Protein AF-A0AAV3XK26-F1 (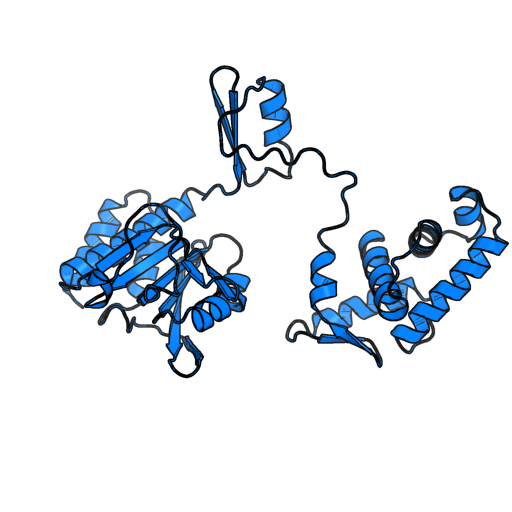afdb_monomer)

Mean predicted aligned error: 17.34 Å

Structure (mmCIF, N/CA/C/O backbone):
data_AF-A0AAV3XK26-F1
#
_entry.id   AF-A0AAV3XK26-F1
#
loop_
_atom_site.group_PDB
_atom_site.id
_atom_site.type_symbol
_atom_site.label_atom_id
_atom_site.label_alt_id
_atom_site.label_comp_id
_atom_site.label_asym_id
_atom_site.label_entity_id
_atom_site.label_seq_id
_atom_site.pdbx_PDB_ins_code
_atom_site.Cartn_x
_atom_site.Cartn_y
_atom_site.Cartn_z
_atom_site.occupancy
_atom_site.B_iso_or_equiv
_atom_site.auth_seq_id
_atom_site.auth_comp_id
_atom_site.auth_asym_id
_atom_site.auth_atom_id
_atom_site.pdbx_PDB_model_num
ATOM 1 N N . MET A 1 1 ? 3.372 10.614 -33.321 1.00 67.69 1 MET A N 1
ATOM 2 C CA . MET A 1 1 ? 4.046 9.645 -32.412 1.00 67.69 1 MET A CA 1
ATOM 3 C C . MET A 1 1 ? 5.535 9.654 -32.716 1.00 67.69 1 MET A C 1
ATOM 5 O O . MET A 1 1 ? 5.887 10.045 -33.825 1.00 67.69 1 MET A O 1
ATOM 9 N N . ASN A 1 2 ? 6.412 9.279 -31.776 1.00 83.75 2 ASN A N 1
ATOM 10 C CA . ASN A 1 2 ? 7.816 9.053 -32.153 1.00 83.75 2 ASN A CA 1
ATOM 11 C C . ASN A 1 2 ? 7.931 7.742 -32.965 1.00 83.75 2 ASN A C 1
ATOM 13 O O . ASN A 1 2 ? 7.017 6.916 -32.939 1.00 83.75 2 ASN A O 1
ATOM 17 N N . VAL A 1 3 ? 9.014 7.574 -33.730 1.00 83.75 3 VAL A N 1
ATOM 18 C CA . VAL A 1 3 ? 9.187 6.421 -34.641 1.00 83.75 3 VAL A CA 1
ATOM 19 C C . VAL A 1 3 ? 9.156 5.094 -33.880 1.00 83.75 3 VAL A C 1
ATOM 21 O O . VAL A 1 3 ? 8.580 4.125 -34.365 1.00 83.75 3 VAL A O 1
ATOM 24 N N . GLU A 1 4 ? 9.680 5.077 -32.659 1.00 84.31 4 GLU A N 1
ATOM 25 C CA . GLU A 1 4 ? 9.717 3.888 -31.813 1.00 84.31 4 GLU A CA 1
ATOM 26 C C . GLU A 1 4 ? 8.327 3.415 -31.380 1.00 84.31 4 GLU A C 1
ATOM 28 O O . GLU A 1 4 ? 7.984 2.239 -31.459 1.00 84.31 4 GLU A O 1
ATOM 33 N N . GLN A 1 5 ? 7.464 4.351 -30.996 1.00 78.69 5 GLN A N 1
ATOM 34 C CA . GLN A 1 5 ? 6.074 4.056 -30.665 1.00 78.69 5 GLN A CA 1
ATOM 35 C C . GLN A 1 5 ? 5.300 3.526 -31.877 1.00 78.69 5 GLN A C 1
ATOM 37 O O . GLN A 1 5 ? 4.405 2.696 -31.710 1.00 78.69 5 GLN A O 1
ATOM 42 N N . VAL A 1 6 ? 5.617 4.008 -33.085 1.00 84.19 6 VAL A N 1
ATOM 43 C CA . VAL A 1 6 ? 5.015 3.500 -34.327 1.00 84.19 6 VAL A CA 1
ATOM 44 C C . VAL A 1 6 ? 5.491 2.079 -34.608 1.00 84.19 6 VAL A C 1
ATOM 46 O O . VAL A 1 6 ? 4.662 1.224 -34.916 1.00 84.19 6 VAL A O 1
ATOM 49 N N . LEU A 1 7 ? 6.786 1.811 -34.435 1.00 87.31 7 LEU A N 1
ATOM 50 C CA . LEU A 1 7 ? 7.354 0.479 -34.605 1.00 87.31 7 LEU A CA 1
ATOM 51 C C . LEU A 1 7 ? 6.726 -0.532 -33.642 1.00 87.31 7 LEU A C 1
ATOM 53 O O . LEU A 1 7 ? 6.212 -1.554 -34.083 1.00 87.31 7 LEU A O 1
ATOM 57 N N . LYS A 1 8 ? 6.658 -0.198 -32.352 1.00 83.06 8 LYS A N 1
ATOM 58 C CA . LYS A 1 8 ? 6.038 -1.039 -31.317 1.00 83.06 8 LYS A CA 1
ATOM 59 C C . LYS A 1 8 ? 4.554 -1.314 -31.565 1.00 83.06 8 LYS A C 1
ATOM 61 O O . LYS A 1 8 ? 4.020 -2.347 -31.166 1.00 83.06 8 LYS A O 1
ATOM 66 N N . LEU A 1 9 ? 3.827 -0.376 -32.179 1.00 83.25 9 LEU A N 1
ATOM 67 C CA . LEU A 1 9 ? 2.439 -0.632 -32.566 1.00 83.25 9 LEU A CA 1
ATOM 68 C C . LEU A 1 9 ? 2.351 -1.529 -33.804 1.00 83.25 9 LEU A C 1
ATOM 70 O O . LEU A 1 9 ? 1.528 -2.438 -33.816 1.00 83.25 9 LEU A O 1
ATOM 74 N N . ALA A 1 10 ? 3.192 -1.302 -34.812 1.00 86.69 10 ALA A N 1
ATOM 75 C CA . ALA A 1 10 ? 3.243 -2.138 -36.007 1.00 86.69 10 ALA A CA 1
ATOM 76 C C . ALA A 1 10 ? 3.600 -3.592 -35.674 1.00 86.69 10 ALA A C 1
ATOM 78 O O . ALA A 1 10 ? 2.967 -4.506 -36.195 1.00 86.69 10 ALA A O 1
ATOM 79 N N . ASP A 1 11 ? 4.548 -3.786 -34.757 1.00 85.50 11 ASP A N 1
ATOM 80 C CA . ASP A 1 11 ? 4.985 -5.100 -34.298 1.00 85.50 11 ASP A CA 1
ATOM 81 C C . ASP A 1 11 ? 3.850 -5.909 -33.671 1.00 85.50 11 ASP A C 1
ATOM 83 O O . ASP A 1 11 ? 3.561 -7.017 -34.116 1.00 85.50 11 ASP A O 1
ATOM 87 N N . ARG A 1 12 ? 3.089 -5.300 -32.757 1.00 81.38 12 ARG A N 1
ATOM 88 C CA . ARG A 1 12 ? 1.872 -5.914 -32.206 1.00 81.38 12 ARG A CA 1
ATOM 89 C C . ARG A 1 12 ? 0.861 -6.315 -33.262 1.00 81.38 12 ARG A C 1
ATOM 91 O O . ARG A 1 12 ? 0.261 -7.380 -33.155 1.00 81.38 12 ARG A O 1
ATOM 98 N N . LEU A 1 13 ? 0.598 -5.428 -34.224 1.00 83.81 13 LEU A N 1
ATOM 99 C CA . LEU A 1 13 ? -0.409 -5.685 -35.252 1.00 83.81 13 LEU A CA 1
ATOM 100 C C . LEU A 1 13 ? -0.004 -6.901 -36.086 1.00 83.81 13 LEU A C 1
ATOM 102 O O . LEU A 1 13 ? -0.840 -7.758 -36.358 1.00 83.81 13 LEU A O 1
ATOM 106 N N . VAL A 1 14 ? 1.277 -7.008 -36.436 1.00 84.06 14 VAL A N 1
ATOM 107 C CA . VAL A 1 14 ? 1.797 -8.175 -37.150 1.00 84.06 14 VAL A CA 1
ATOM 108 C C . VAL A 1 14 ? 1.762 -9.420 -36.268 1.00 84.06 14 VAL A C 1
ATOM 110 O O . VAL A 1 14 ? 1.173 -10.413 -36.692 1.00 84.06 14 VAL A O 1
ATOM 113 N N . PHE A 1 15 ? 2.258 -9.352 -35.031 1.00 76.62 15 PHE A N 1
ATOM 114 C CA . PHE A 1 15 ? 2.249 -10.471 -34.086 1.00 76.62 15 PHE A CA 1
ATOM 115 C C . PHE A 1 15 ? 0.839 -11.031 -33.857 1.00 76.62 15 PHE A C 1
ATOM 117 O O . PHE A 1 15 ? 0.632 -12.240 -33.925 1.00 76.62 15 PHE A O 1
ATOM 124 N N . ALA A 1 16 ? -0.163 -10.166 -33.686 1.00 75.62 16 ALA A N 1
ATOM 125 C CA . ALA A 1 16 ? -1.554 -10.579 -33.501 1.00 75.62 16 ALA A CA 1
ATOM 126 C C . ALA A 1 16 ? -2.114 -11.384 -34.690 1.00 75.62 16 ALA A C 1
ATOM 128 O O . ALA A 1 16 ? -3.035 -12.181 -34.518 1.00 75.62 16 ALA A O 1
ATOM 129 N N . LYS A 1 17 ? -1.579 -11.182 -35.902 1.00 80.19 17 LYS A N 1
ATOM 130 C CA . LYS A 1 17 ? -2.018 -11.879 -37.118 1.00 80.19 17 LYS A CA 1
ATOM 131 C C . LYS A 1 17 ? -1.193 -13.114 -37.440 1.00 80.19 17 LYS A C 1
ATOM 133 O O . LYS A 1 17 ? -1.741 -14.082 -37.964 1.00 80.19 17 LYS A O 1
ATOM 138 N N . THR A 1 18 ? 0.113 -13.044 -37.217 1.00 80.12 18 THR A N 1
ATOM 139 C CA . THR A 1 18 ? 1.080 -14.029 -37.718 1.00 80.12 18 THR A CA 1
ATOM 140 C C . THR A 1 18 ? 1.687 -14.887 -36.612 1.00 80.12 18 THR A C 1
ATOM 142 O O . THR A 1 18 ? 2.340 -15.878 -36.930 1.00 80.12 18 THR A O 1
ATOM 145 N N . GLY A 1 19 ? 1.519 -14.506 -35.342 1.00 75.12 19 GLY A N 1
ATOM 146 C CA . GLY A 1 19 ? 2.211 -15.096 -34.193 1.00 75.12 19 GLY A CA 1
ATOM 147 C C . GLY A 1 19 ? 3.714 -14.800 -34.145 1.00 75.12 19 GLY A C 1
ATOM 148 O O . GLY A 1 19 ? 4.403 -15.344 -33.289 1.00 75.12 19 GLY A O 1
ATOM 149 N N . ASN A 1 20 ? 4.232 -13.972 -35.059 1.00 79.75 20 ASN A N 1
ATOM 150 C CA . ASN A 1 20 ? 5.651 -13.650 -35.179 1.00 79.75 20 ASN A CA 1
ATOM 151 C C . ASN A 1 20 ? 5.864 -12.133 -35.116 1.00 79.75 20 ASN A C 1
ATOM 153 O O . ASN A 1 20 ? 5.096 -11.374 -35.710 1.00 79.75 20 ASN A O 1
ATOM 157 N N . HIS A 1 21 ? 6.913 -11.712 -34.410 1.00 90.69 21 HIS A N 1
ATOM 158 C CA . HIS A 1 21 ? 7.354 -10.317 -34.356 1.00 90.69 21 HIS A CA 1
ATOM 159 C C . HIS A 1 21 ? 7.989 -9.877 -35.683 1.00 90.69 21 HIS A C 1
ATOM 161 O O . HIS A 1 21 ? 8.344 -10.714 -36.518 1.00 90.69 21 HIS A O 1
ATOM 167 N N . LEU A 1 22 ? 8.128 -8.564 -35.876 1.00 90.81 22 LEU A N 1
ATOM 168 C CA . LEU A 1 22 ? 8.801 -7.999 -37.041 1.00 90.81 22 LEU A CA 1
ATOM 169 C C . LEU A 1 22 ? 10.269 -8.422 -37.061 1.00 90.81 22 LEU A C 1
ATOM 171 O O . LEU A 1 22 ? 11.001 -8.196 -36.096 1.00 90.81 22 LEU A O 1
ATOM 175 N N . ASP A 1 23 ? 10.714 -8.957 -38.194 1.00 92.25 23 ASP A N 1
ATOM 176 C CA . ASP A 1 23 ? 12.138 -9.188 -38.436 1.00 92.25 23 ASP A CA 1
ATOM 177 C C . ASP A 1 23 ? 12.899 -7.868 -38.666 1.00 92.25 23 ASP A C 1
ATOM 179 O O . ASP A 1 23 ? 12.302 -6.809 -38.884 1.00 92.25 23 ASP A O 1
ATOM 183 N N . ASP A 1 24 ? 14.231 -7.922 -38.633 1.00 92.94 24 ASP A N 1
ATOM 184 C CA . ASP A 1 24 ? 15.091 -6.737 -38.738 1.00 92.94 24 ASP A CA 1
ATOM 185 C C . ASP A 1 24 ? 14.809 -5.899 -39.998 1.00 92.94 24 ASP A C 1
ATOM 187 O O . ASP A 1 24 ? 14.824 -4.665 -39.954 1.00 92.94 24 ASP A O 1
ATOM 191 N N . LEU A 1 25 ? 14.493 -6.550 -41.124 1.00 94.69 25 LEU A N 1
ATOM 192 C CA . LEU A 1 25 ? 14.190 -5.865 -42.377 1.00 94.69 25 LEU A CA 1
ATOM 193 C C . LEU A 1 25 ? 12.814 -5.194 -42.324 1.00 94.69 25 LEU A C 1
ATOM 195 O O . LEU A 1 25 ? 12.659 -4.053 -42.765 1.00 94.69 25 LEU A O 1
ATOM 199 N N . GLN A 1 26 ? 11.807 -5.866 -41.772 1.00 96.12 26 GLN A N 1
ATOM 200 C CA . GLN A 1 26 ? 10.475 -5.301 -41.580 1.00 96.12 26 GLN A CA 1
ATOM 201 C C . GLN A 1 26 ? 10.504 -4.122 -40.601 1.00 96.12 26 GLN A C 1
ATOM 203 O O . GLN A 1 26 ? 9.883 -3.089 -40.872 1.00 96.12 26 GLN A O 1
ATOM 208 N N . GLN A 1 27 ? 11.265 -4.226 -39.507 1.00 95.19 27 GLN A N 1
ATOM 209 C CA . GLN A 1 27 ? 11.460 -3.124 -38.566 1.00 95.19 27 GLN A CA 1
ATOM 210 C C . GLN A 1 27 ? 12.117 -1.923 -39.249 1.00 95.19 27 GLN A C 1
ATOM 212 O O . GLN A 1 27 ? 11.648 -0.789 -39.104 1.00 95.19 27 GLN A O 1
ATOM 217 N N . LEU A 1 28 ? 13.157 -2.165 -40.051 1.00 94.69 28 LEU A N 1
ATOM 218 C CA . LEU A 1 28 ? 13.837 -1.113 -40.797 1.00 94.69 28 LEU A CA 1
ATOM 219 C C . LEU A 1 28 ? 12.917 -0.458 -41.838 1.00 94.69 28 LEU A C 1
ATOM 221 O O . LEU A 1 28 ? 12.913 0.765 -41.981 1.00 94.69 28 LEU A O 1
ATOM 225 N N . ILE A 1 29 ? 12.069 -1.241 -42.512 1.00 96.12 29 ILE A N 1
ATOM 226 C CA . ILE A 1 29 ? 11.046 -0.726 -43.431 1.00 96.12 29 ILE A CA 1
ATOM 227 C C . ILE A 1 29 ? 10.068 0.197 -42.701 1.00 96.12 29 ILE A C 1
ATOM 229 O O . ILE A 1 29 ? 9.768 1.280 -43.208 1.00 96.12 29 ILE A O 1
ATOM 233 N N . VAL A 1 30 ? 9.585 -0.187 -41.516 1.00 96.38 30 VAL A N 1
ATOM 234 C CA . VAL A 1 30 ? 8.680 0.648 -40.709 1.00 96.38 30 VAL A CA 1
ATOM 235 C C . VAL A 1 30 ? 9.366 1.949 -40.294 1.00 96.38 30 VAL A C 1
ATOM 237 O O . VAL A 1 30 ? 8.824 3.028 -40.550 1.00 96.38 30 VAL A O 1
ATOM 240 N N . ARG A 1 31 ? 10.576 1.869 -39.720 1.00 94.75 31 ARG A N 1
ATOM 241 C CA . ARG A 1 31 ? 11.354 3.044 -39.289 1.00 94.75 31 ARG A CA 1
ATOM 242 C C . ARG A 1 31 ? 11.609 3.997 -40.455 1.00 94.75 31 ARG A C 1
ATOM 244 O O . ARG A 1 31 ? 11.266 5.179 -40.373 1.00 94.75 31 ARG A O 1
ATOM 251 N N . GLY A 1 32 ? 12.134 3.470 -41.558 1.00 93.25 32 GLY A N 1
ATOM 252 C CA . GLY A 1 32 ? 12.483 4.257 -42.731 1.00 93.25 32 GLY A CA 1
ATOM 253 C C . GLY A 1 32 ? 11.267 4.912 -43.380 1.00 93.25 32 GLY A C 1
ATOM 254 O O . GLY A 1 32 ? 11.302 6.100 -43.699 1.00 93.25 32 GLY A O 1
ATOM 255 N N . VAL A 1 33 ? 10.140 4.202 -43.504 1.00 94.06 33 VAL A N 1
ATOM 256 C CA . VAL A 1 33 ? 8.895 4.793 -44.024 1.00 94.06 33 VAL A CA 1
ATOM 257 C C . VAL A 1 33 ? 8.373 5.900 -43.109 1.00 94.06 33 VAL A C 1
ATOM 259 O O . VAL A 1 33 ? 7.972 6.953 -43.607 1.00 94.06 33 VAL A O 1
ATOM 262 N N . CYS A 1 34 ? 8.435 5.729 -41.787 1.00 90.31 34 CYS A N 1
ATOM 263 C CA . CYS A 1 34 ? 8.061 6.783 -40.845 1.00 90.31 34 CYS A CA 1
ATOM 264 C C . CYS A 1 34 ? 8.957 8.020 -40.947 1.00 90.31 34 CYS A C 1
ATOM 266 O O . CYS A 1 34 ? 8.467 9.132 -40.753 1.00 90.31 34 CYS A O 1
ATOM 268 N N . GLN A 1 35 ? 10.235 7.844 -41.273 1.00 89.88 35 GLN A N 1
ATOM 269 C CA . GLN A 1 35 ? 11.207 8.923 -41.459 1.00 89.88 35 GLN A CA 1
ATOM 270 C C . GLN A 1 35 ? 11.210 9.509 -42.883 1.00 89.88 35 GLN A C 1
ATOM 272 O O . GLN A 1 35 ? 11.962 10.438 -43.158 1.00 89.88 35 GLN A O 1
ATOM 277 N N . GLY A 1 36 ? 10.359 9.009 -43.785 1.00 90.25 36 GLY A N 1
ATOM 278 C CA . GLY A 1 36 ? 10.252 9.502 -45.161 1.00 90.25 36 GLY A CA 1
ATOM 279 C C . GLY A 1 36 ? 11.290 8.931 -46.134 1.00 90.25 36 GLY A C 1
ATOM 280 O O . GLY A 1 36 ? 11.390 9.412 -47.262 1.00 90.25 36 GLY A O 1
ATOM 281 N N . GLN A 1 37 ? 12.029 7.891 -45.745 1.00 93.12 37 GLN A N 1
ATOM 282 C CA . GLN A 1 37 ? 13.033 7.253 -46.592 1.00 93.12 37 GLN A CA 1
ATOM 283 C C . GLN A 1 37 ? 12.413 6.518 -47.796 1.00 93.12 37 GLN A C 1
ATOM 285 O O . GLN A 1 37 ? 11.288 5.984 -47.789 1.00 93.12 37 GLN A O 1
ATOM 290 N N . ARG A 1 38 ? 13.178 6.444 -48.884 1.00 93.06 38 ARG A N 1
ATOM 291 C CA . ARG A 1 38 ? 12.864 5.640 -50.072 1.00 93.06 38 ARG A CA 1
ATOM 292 C C . ARG A 1 38 ? 13.293 4.191 -49.833 1.00 93.06 38 ARG A C 1
ATOM 294 O O . ARG A 1 38 ? 14.265 3.922 -49.143 1.00 93.06 38 ARG A O 1
ATOM 301 N N . TYR A 1 39 ? 12.621 3.231 -50.472 1.00 95.94 39 TYR A N 1
ATOM 302 C CA . TYR A 1 39 ? 13.013 1.817 -50.348 1.00 95.94 39 TYR A CA 1
ATOM 303 C C . TYR A 1 39 ? 14.425 1.526 -50.863 1.00 95.94 39 TYR A C 1
ATOM 305 O O . TYR A 1 39 ? 15.043 0.574 -50.411 1.00 95.94 39 TYR A O 1
ATOM 313 N N . SER A 1 40 ? 14.960 2.351 -51.764 1.00 92.75 40 SER A N 1
ATOM 314 C CA . SER A 1 40 ? 16.360 2.266 -52.184 1.00 92.75 40 SER A CA 1
ATOM 315 C C . SER A 1 40 ? 17.345 2.631 -51.071 1.00 92.75 40 SER A C 1
ATOM 317 O O . SER A 1 40 ? 18.441 2.087 -51.030 1.00 92.75 40 SER A O 1
ATOM 319 N N . GLU A 1 41 ? 16.965 3.541 -50.174 1.00 93.00 41 GLU A N 1
ATOM 320 C CA . GLU A 1 41 ? 17.799 3.967 -49.046 1.00 93.00 41 GLU A CA 1
ATOM 321 C C . GLU A 1 41 ? 17.795 2.896 -47.956 1.00 93.00 41 GLU A C 1
ATOM 323 O O . GLU A 1 41 ? 18.868 2.475 -47.539 1.00 93.00 41 GLU A O 1
ATOM 328 N N . ILE A 1 42 ? 16.610 2.370 -47.626 1.00 95.19 42 ILE A N 1
ATOM 329 C CA . ILE A 1 42 ? 16.430 1.237 -46.704 1.00 95.19 42 ILE A CA 1
ATOM 330 C C . ILE A 1 42 ? 17.180 -0.006 -47.208 1.00 95.19 42 ILE A C 1
ATOM 332 O O . ILE A 1 42 ? 17.872 -0.671 -46.446 1.00 95.19 42 ILE A O 1
ATOM 336 N N . ALA A 1 43 ? 17.097 -0.304 -48.510 1.00 91.81 43 ALA A N 1
ATOM 337 C CA . ALA A 1 43 ? 17.799 -1.441 -49.108 1.00 91.81 43 ALA A CA 1
ATOM 338 C C . ALA A 1 43 ? 19.319 -1.331 -48.949 1.00 91.81 43 ALA A C 1
ATOM 340 O O . ALA A 1 43 ? 19.980 -2.309 -48.612 1.00 91.81 43 ALA A O 1
ATOM 341 N N . ARG A 1 44 ? 19.867 -0.130 -49.162 1.00 92.75 44 ARG A N 1
ATOM 342 C CA . ARG A 1 44 ? 21.295 0.145 -48.991 1.00 92.75 44 ARG A CA 1
ATOM 343 C C . ARG A 1 44 ? 21.724 0.031 -47.529 1.00 92.75 44 ARG A C 1
ATOM 345 O O . ARG A 1 44 ? 22.803 -0.486 -47.280 1.00 92.75 44 ARG A O 1
ATOM 352 N N . GLU A 1 45 ? 20.899 0.503 -46.599 1.00 92.25 45 GLU A N 1
ATOM 353 C CA . GLU A 1 45 ? 21.160 0.415 -45.158 1.00 92.25 45 GLU A CA 1
ATOM 354 C C . GLU A 1 45 ? 21.166 -1.037 -44.665 1.00 92.25 45 GLU A C 1
ATOM 356 O O . GLU A 1 45 ? 22.060 -1.427 -43.924 1.00 92.25 45 GLU A O 1
ATOM 361 N N . PHE A 1 46 ? 20.238 -1.862 -45.153 1.00 91.44 46 PHE A N 1
ATOM 362 C CA . PHE A 1 46 ? 20.176 -3.283 -44.803 1.00 91.44 46 PHE A CA 1
ATOM 363 C C . PHE A 1 46 ? 21.183 -4.163 -45.564 1.00 91.44 46 PHE A C 1
ATOM 365 O O . PHE A 1 46 ? 21.411 -5.310 -45.196 1.00 91.44 46 PHE A O 1
ATOM 372 N N . GLY A 1 47 ? 21.754 -3.666 -46.667 1.00 92.75 47 GLY A N 1
ATOM 373 C CA . GLY A 1 47 ? 22.630 -4.452 -47.541 1.00 92.75 47 GLY A CA 1
ATOM 374 C C . GLY A 1 47 ? 21.888 -5.426 -48.468 1.00 92.75 47 GLY A C 1
ATOM 375 O O . GLY A 1 47 ? 22.402 -6.500 -48.770 1.00 92.75 47 GLY A O 1
ATOM 376 N N . CYS A 1 48 ? 20.688 -5.071 -48.943 1.00 91.81 48 CYS A N 1
ATOM 377 C CA . CYS A 1 48 ? 19.881 -5.901 -49.847 1.00 91.81 48 CYS A CA 1
ATOM 378 C C . CYS A 1 48 ? 19.415 -5.149 -51.111 1.00 91.81 48 CYS A C 1
ATOM 380 O O . CYS A 1 48 ? 19.773 -3.995 -51.356 1.00 91.81 48 CYS A O 1
ATOM 382 N N . THR A 1 49 ? 18.624 -5.807 -51.966 1.00 94.75 49 THR A N 1
ATOM 383 C CA . THR A 1 49 ? 18.105 -5.186 -53.195 1.00 94.75 49 THR A CA 1
ATOM 384 C C . THR A 1 49 ? 16.837 -4.376 -52.925 1.00 94.75 49 THR A C 1
ATOM 386 O O . THR A 1 49 ? 15.993 -4.742 -52.111 1.00 94.75 49 THR A O 1
ATOM 389 N N . THR A 1 50 ? 16.631 -3.290 -53.678 1.00 95.00 50 THR A N 1
ATOM 390 C CA . THR A 1 50 ? 15.386 -2.503 -53.586 1.00 95.00 50 THR A CA 1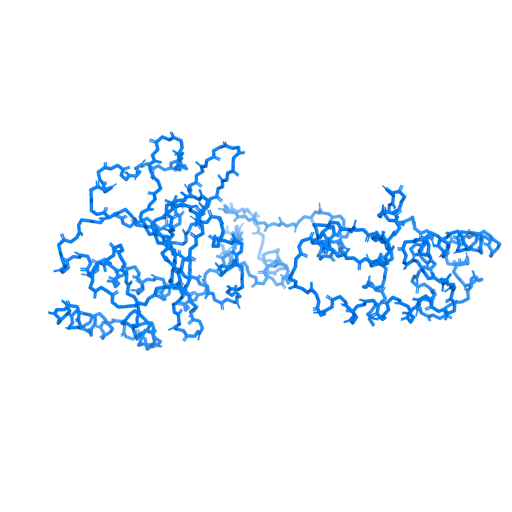
ATOM 391 C C . THR A 1 50 ? 14.139 -3.322 -53.941 1.00 95.00 50 THR A C 1
ATOM 393 O O . THR A 1 50 ? 13.060 -3.021 -53.437 1.00 95.00 50 THR A O 1
ATOM 396 N N . GLY A 1 51 ? 14.275 -4.343 -54.798 1.00 90.81 51 GLY A N 1
ATOM 397 C CA . GLY A 1 51 ? 13.197 -5.287 -55.109 1.00 90.81 51 GLY A CA 1
ATOM 398 C C . GLY A 1 51 ? 12.779 -6.085 -53.877 1.00 90.81 51 GLY A C 1
ATOM 399 O O . GLY A 1 51 ? 11.609 -6.069 -53.517 1.00 90.81 51 GLY A O 1
ATOM 400 N N . HIS A 1 52 ? 13.746 -6.645 -53.149 1.00 93.81 52 HIS A N 1
ATOM 401 C CA . HIS A 1 52 ? 13.471 -7.400 -51.930 1.00 93.81 52 HIS A CA 1
ATOM 402 C C . HIS A 1 52 ? 12.750 -6.558 -50.863 1.00 93.81 52 HIS A C 1
ATOM 404 O O . HIS A 1 52 ? 11.744 -6.988 -50.306 1.00 93.81 52 HIS A O 1
ATOM 410 N N . VAL A 1 53 ? 13.180 -5.307 -50.653 1.00 95.62 53 VAL A N 1
ATOM 411 C CA . VAL A 1 53 ? 12.496 -4.367 -49.741 1.00 95.62 53 VAL A CA 1
ATOM 412 C C . VAL A 1 53 ? 11.058 -4.072 -50.185 1.00 95.62 53 VAL A C 1
ATOM 414 O O . VAL A 1 53 ? 10.170 -3.926 -49.346 1.00 95.62 53 VAL A O 1
ATOM 417 N N . ARG A 1 54 ? 10.800 -3.975 -51.498 1.00 93.00 54 ARG A N 1
ATOM 418 C CA . ARG A 1 54 ? 9.443 -3.766 -52.034 1.00 93.00 54 ARG A CA 1
ATOM 419 C C . ARG A 1 54 ? 8.544 -4.965 -51.769 1.00 93.00 54 ARG A C 1
ATOM 421 O O . ARG A 1 54 ? 7.401 -4.755 -51.371 1.00 93.00 54 ARG A O 1
ATOM 428 N N . ASP A 1 55 ? 9.058 -6.173 -51.963 1.00 93.75 55 ASP A N 1
ATOM 429 C CA . ASP A 1 55 ? 8.296 -7.406 -51.769 1.00 93.75 55 ASP A CA 1
ATOM 430 C C . ASP A 1 55 ? 7.930 -7.586 -50.292 1.00 93.75 55 ASP A C 1
ATOM 432 O O . ASP A 1 55 ? 6.753 -7.735 -49.952 1.00 93.75 55 ASP A O 1
ATOM 436 N N . VAL A 1 56 ? 8.920 -7.449 -49.401 1.00 95.50 56 VAL A N 1
ATOM 437 C CA . VAL A 1 56 ? 8.718 -7.522 -47.945 1.00 95.50 56 VAL A CA 1
ATOM 438 C C . VAL A 1 56 ? 7.782 -6.409 -47.472 1.00 95.50 56 VAL A C 1
ATOM 440 O O . VAL A 1 56 ? 6.828 -6.669 -46.740 1.00 95.50 56 VAL A O 1
ATOM 443 N N . GLY A 1 57 ? 7.983 -5.177 -47.947 1.00 95.62 57 GLY A N 1
ATOM 444 C CA . GLY A 1 57 ? 7.118 -4.045 -47.620 1.00 95.62 57 GLY A CA 1
ATOM 445 C C . GLY A 1 57 ? 5.673 -4.254 -48.075 1.00 95.62 57 GLY A C 1
ATOM 446 O O . GLY A 1 57 ? 4.747 -3.978 -47.318 1.00 95.62 57 GLY A O 1
ATOM 447 N N . SER A 1 58 ? 5.455 -4.784 -49.281 1.00 94.88 58 SER A N 1
ATOM 448 C CA . SER A 1 58 ? 4.111 -5.077 -49.789 1.00 94.88 58 SER A CA 1
ATOM 449 C C . SER A 1 58 ? 3.392 -6.116 -48.929 1.00 94.88 58 SER A C 1
ATOM 451 O O . SER A 1 58 ? 2.210 -5.951 -48.619 1.00 94.88 58 SER A O 1
ATOM 453 N N . GLN A 1 59 ? 4.098 -7.175 -48.523 1.00 93.88 59 GLN A N 1
ATOM 454 C CA . GLN A 1 59 ? 3.529 -8.204 -47.659 1.00 93.88 59 GLN A CA 1
ATOM 455 C C . GLN A 1 59 ? 3.216 -7.657 -46.261 1.00 93.88 59 GLN A C 1
ATOM 457 O O . GLN A 1 59 ? 2.151 -7.943 -45.715 1.00 93.88 59 GLN A O 1
ATOM 462 N N . LEU A 1 60 ? 4.095 -6.817 -45.712 1.00 95.94 60 LEU A N 1
ATOM 463 C CA . LEU A 1 60 ? 3.897 -6.160 -44.424 1.00 95.94 60 LEU A CA 1
ATOM 464 C C . LEU A 1 60 ? 2.637 -5.281 -44.414 1.00 95.94 60 LEU A C 1
ATOM 466 O O . LEU A 1 60 ? 1.800 -5.404 -43.518 1.00 95.94 60 LEU A O 1
ATOM 470 N N . TRP A 1 61 ? 2.452 -4.433 -45.429 1.00 96.75 61 TRP A N 1
ATOM 471 C CA . TRP A 1 61 ? 1.268 -3.572 -45.504 1.00 96.75 61 TRP A CA 1
ATOM 472 C C . TRP A 1 61 ? -0.025 -4.358 -45.674 1.00 96.75 61 TRP A C 1
ATOM 474 O O . TRP A 1 61 ? -1.042 -3.978 -45.096 1.00 96.75 61 TRP A O 1
ATOM 484 N N . LYS A 1 62 ? 0.014 -5.476 -46.404 1.00 93.19 62 LYS A N 1
ATOM 485 C CA . LYS A 1 62 ? -1.132 -6.379 -46.531 1.00 93.19 62 LYS A CA 1
ATOM 486 C C . LYS A 1 62 ? -1.521 -6.979 -45.180 1.00 93.19 62 LYS A C 1
ATOM 488 O O . LYS A 1 62 ? -2.682 -6.892 -44.799 1.00 93.19 62 LYS A O 1
ATOM 493 N N . THR A 1 63 ? -0.552 -7.498 -44.426 1.00 90.50 63 THR A N 1
ATOM 494 C CA . THR A 1 63 ? -0.790 -8.046 -43.081 1.00 90.50 63 THR A CA 1
ATOM 495 C C . THR A 1 63 ? -1.435 -7.011 -42.162 1.00 90.50 63 THR A C 1
ATOM 497 O O . THR A 1 63 ? -2.427 -7.302 -41.500 1.00 90.50 63 THR A O 1
ATOM 500 N N . ILE A 1 64 ? -0.916 -5.782 -42.149 1.00 89.38 64 ILE A N 1
ATOM 501 C CA . ILE A 1 64 ? -1.461 -4.709 -41.309 1.00 89.38 64 ILE A CA 1
ATOM 502 C C . ILE A 1 64 ? -2.859 -4.293 -41.790 1.00 89.38 64 ILE A C 1
ATOM 504 O O . ILE A 1 64 ? -3.747 -4.081 -40.967 1.00 89.38 64 ILE A O 1
ATOM 508 N N . SER A 1 65 ? -3.085 -4.237 -43.104 1.00 90.06 65 SER A N 1
ATOM 509 C CA . SER A 1 65 ? -4.409 -3.950 -43.671 1.00 90.06 65 SER A CA 1
ATOM 510 C C . SER A 1 65 ? -5.454 -4.973 -43.227 1.00 90.06 65 SER A C 1
ATOM 512 O O . SER A 1 65 ? -6.560 -4.601 -42.837 1.00 90.06 65 SER A O 1
ATOM 514 N N . ASP A 1 66 ? -5.089 -6.257 -43.232 1.00 83.56 66 ASP A N 1
ATOM 515 C CA . ASP A 1 66 ? -5.974 -7.352 -42.826 1.00 83.56 66 ASP A CA 1
ATOM 516 C C . ASP A 1 66 ? -6.372 -7.254 -41.346 1.00 83.56 66 ASP A C 1
ATOM 518 O O . ASP A 1 66 ? -7.499 -7.595 -40.987 1.00 83.56 66 ASP A O 1
ATOM 522 N N . VAL A 1 67 ? -5.462 -6.788 -40.486 1.00 82.06 67 VAL A N 1
ATOM 523 C CA . VAL A 1 67 ? -5.718 -6.612 -39.046 1.00 82.06 67 VAL A CA 1
ATOM 524 C C . VAL A 1 67 ? -6.612 -5.410 -38.791 1.00 82.06 67 VAL A C 1
ATOM 526 O O . VAL A 1 67 ? -7.572 -5.502 -38.031 1.00 82.06 67 VAL A O 1
ATOM 529 N N . LEU A 1 68 ? -6.314 -4.283 -39.436 1.00 81.94 68 LEU A N 1
ATOM 530 C CA . LEU A 1 68 ? -7.053 -3.041 -39.222 1.00 81.94 68 LEU A CA 1
ATOM 531 C C . LEU A 1 68 ? -8.406 -3.024 -39.942 1.00 81.94 68 LEU A C 1
ATOM 533 O O . LEU A 1 68 ? -9.287 -2.245 -39.582 1.00 81.94 68 LEU A O 1
ATOM 537 N N . GLY A 1 69 ? -8.588 -3.879 -40.950 1.00 80.31 69 GLY A N 1
ATOM 538 C CA . GLY A 1 69 ? -9.771 -3.873 -41.804 1.00 80.31 69 GLY A CA 1
ATOM 539 C C . GLY A 1 69 ? -9.841 -2.659 -42.735 1.00 80.31 69 GLY A C 1
ATOM 540 O O . GLY A 1 69 ? -10.919 -2.341 -43.234 1.00 80.31 69 GLY A O 1
ATOM 541 N N . GLU A 1 70 ? -8.717 -1.980 -42.977 1.00 86.00 70 GLU A N 1
ATOM 542 C CA . GLU A 1 70 ? -8.605 -0.841 -43.891 1.00 86.00 70 GLU A CA 1
ATOM 543 C C . GLU A 1 70 ? -7.329 -0.914 -44.736 1.00 86.00 70 GLU A C 1
ATOM 545 O O . GLU A 1 70 ? -6.364 -1.574 -44.366 1.00 86.00 70 GLU A O 1
ATOM 550 N N . ASN A 1 71 ? -7.312 -0.237 -45.888 1.00 91.19 71 ASN A N 1
ATOM 551 C CA . ASN A 1 71 ? -6.178 -0.289 -46.810 1.00 91.19 71 ASN A CA 1
ATOM 552 C C . ASN A 1 71 ? -4.981 0.516 -46.276 1.00 91.19 71 ASN A C 1
ATOM 554 O O . ASN A 1 71 ? -5.006 1.751 -46.247 1.00 91.19 71 ASN A O 1
ATOM 558 N N . VAL A 1 72 ? -3.915 -0.195 -45.924 1.00 94.00 72 VAL A N 1
ATOM 559 C CA . VAL A 1 72 ? -2.621 0.352 -45.528 1.00 94.00 72 VAL A CA 1
ATOM 560 C C . VAL A 1 72 ? -1.597 0.134 -46.638 1.00 94.00 72 VAL A C 1
ATOM 562 O O . VAL A 1 72 ? -1.506 -0.916 -47.262 1.00 94.00 72 VAL A O 1
ATOM 565 N N . SER A 1 73 ? -0.786 1.158 -46.864 1.00 94.00 73 SER A N 1
ATOM 566 C CA . SER A 1 73 ? 0.310 1.215 -47.820 1.00 94.00 73 SER A CA 1
ATOM 567 C C . SER A 1 73 ? 1.436 2.073 -47.248 1.00 94.00 73 SER A C 1
ATOM 569 O O . SER A 1 73 ? 1.245 2.815 -46.282 1.00 94.00 73 SER A O 1
ATOM 571 N N . LYS A 1 74 ? 2.597 2.077 -47.910 1.00 93.00 74 LYS A N 1
ATOM 572 C CA . LYS A 1 74 ? 3.717 2.965 -47.564 1.00 93.00 74 LYS A CA 1
ATOM 573 C C . LYS A 1 74 ? 3.288 4.428 -47.344 1.00 93.00 74 LYS A C 1
ATOM 575 O O . LYS A 1 74 ? 3.812 5.091 -46.455 1.00 93.00 74 LYS A O 1
ATOM 580 N N . ASN A 1 75 ? 2.371 4.937 -48.167 1.00 91.00 75 ASN A N 1
ATOM 581 C CA . ASN A 1 75 ? 2.056 6.367 -48.214 1.00 91.00 75 ASN A CA 1
ATOM 582 C C . ASN A 1 75 ? 1.091 6.818 -47.112 1.00 91.00 75 ASN A C 1
ATOM 584 O O . ASN A 1 75 ? 1.082 7.995 -46.769 1.00 91.00 75 ASN A O 1
ATOM 588 N N . ASN A 1 76 ? 0.275 5.911 -46.572 1.00 90.75 76 ASN A N 1
ATOM 589 C CA . ASN A 1 76 ? -0.724 6.244 -45.552 1.00 90.75 76 ASN A CA 1
ATOM 590 C C . ASN A 1 76 ? -0.444 5.590 -44.191 1.00 90.75 76 ASN A C 1
ATOM 592 O O . ASN A 1 76 ? -1.023 6.024 -43.201 1.00 90.75 76 ASN A O 1
ATOM 596 N N . PHE A 1 77 ? 0.487 4.632 -44.113 1.00 93.12 77 PHE A N 1
ATOM 597 C CA . PHE A 1 77 ? 0.805 3.882 -42.898 1.00 93.12 77 PHE A CA 1
ATOM 598 C C . PHE A 1 77 ? 1.015 4.772 -41.665 1.00 93.12 77 PHE A C 1
ATOM 600 O O . PHE A 1 77 ? 0.359 4.569 -40.645 1.00 93.12 77 PHE A O 1
ATOM 607 N N . ARG A 1 78 ? 1.871 5.801 -41.759 1.00 88.19 78 ARG A N 1
ATOM 608 C CA . ARG A 1 78 ? 2.156 6.687 -40.617 1.00 88.19 78 ARG A CA 1
ATOM 609 C C . ARG A 1 78 ? 0.894 7.389 -40.107 1.00 88.19 78 ARG A C 1
ATOM 611 O O . ARG A 1 78 ? 0.644 7.384 -38.906 1.00 88.19 78 ARG A O 1
ATOM 618 N N . ALA A 1 79 ? 0.094 7.941 -41.016 1.00 86.06 79 ALA A N 1
ATOM 619 C CA . ALA A 1 79 ? -1.148 8.625 -40.666 1.00 86.06 79 ALA A CA 1
ATOM 620 C C . ALA A 1 79 ? -2.182 7.656 -40.065 1.00 86.06 79 ALA A C 1
ATOM 622 O O . ALA A 1 79 ? -2.825 7.979 -39.066 1.00 86.06 79 ALA A O 1
ATOM 623 N N . THR A 1 80 ? -2.302 6.450 -40.629 1.00 85.88 80 THR A N 1
ATOM 624 C CA . THR A 1 80 ? -3.181 5.389 -40.124 1.00 85.88 80 THR A CA 1
ATOM 625 C C . THR A 1 80 ? -2.824 4.992 -38.689 1.00 85.88 80 THR A C 1
ATOM 627 O O . THR A 1 80 ? -3.695 4.980 -37.820 1.00 85.88 80 THR A O 1
ATOM 630 N N . ILE A 1 81 ? -1.543 4.734 -38.411 1.00 82.62 81 ILE A N 1
ATOM 631 C CA . ILE A 1 81 ? -1.065 4.363 -37.072 1.00 82.62 81 ILE A CA 1
ATOM 632 C C . ILE A 1 81 ? -1.258 5.503 -36.065 1.00 82.62 81 ILE A C 1
ATOM 634 O O . ILE A 1 81 ? -1.725 5.269 -34.950 1.00 82.62 81 ILE A O 1
ATOM 638 N N . GLU A 1 82 ? -0.952 6.745 -36.445 1.00 79.62 82 GLU A N 1
ATOM 639 C CA . GLU A 1 82 ? -1.142 7.892 -35.553 1.00 79.62 82 GLU A CA 1
ATOM 640 C C . GLU A 1 82 ? -2.619 8.100 -35.190 1.00 79.62 82 GLU A C 1
ATOM 642 O O . GLU A 1 82 ? -2.915 8.419 -34.037 1.00 79.62 82 GLU A O 1
ATOM 647 N N . ARG A 1 83 ? -3.549 7.835 -36.119 1.00 79.50 83 ARG A N 1
ATOM 648 C CA . ARG A 1 83 ? -4.997 7.897 -35.871 1.00 79.50 83 ARG A CA 1
ATOM 649 C C . ARG A 1 83 ? -5.479 6.841 -34.873 1.00 79.50 83 ARG A C 1
ATOM 651 O O . ARG A 1 83 ? -6.272 7.173 -33.994 1.00 79.50 83 ARG A O 1
ATOM 658 N N . LEU A 1 84 ? -4.980 5.605 -34.950 1.00 68.94 84 LEU A N 1
ATOM 659 C CA . LEU A 1 84 ? -5.363 4.529 -34.019 1.00 68.94 84 LEU A CA 1
ATOM 660 C C . LEU A 1 84 ? -5.056 4.874 -32.556 1.00 68.94 84 LEU A C 1
ATOM 662 O O . LEU A 1 84 ? -5.802 4.494 -31.654 1.00 68.94 84 LEU A O 1
ATOM 666 N N . ARG A 1 85 ? -3.992 5.648 -32.306 1.00 62.84 85 ARG A N 1
ATOM 667 C CA . ARG A 1 85 ? -3.657 6.122 -30.958 1.00 62.84 85 ARG A CA 1
ATOM 668 C C . ARG A 1 85 ? -4.762 6.999 -30.364 1.00 62.84 85 ARG A C 1
ATOM 670 O O . ARG A 1 85 ? -5.060 6.866 -29.183 1.00 62.84 85 ARG A O 1
ATOM 677 N N . PHE A 1 86 ? -5.369 7.877 -31.162 1.00 50.81 86 PHE A N 1
ATOM 678 C CA . PHE A 1 86 ? -6.411 8.790 -30.684 1.00 50.81 86 PHE A CA 1
ATOM 679 C C . PHE A 1 86 ? -7.727 8.067 -30.381 1.00 50.81 86 PHE A C 1
ATOM 681 O O . PHE A 1 86 ? -8.382 8.404 -29.401 1.00 50.81 86 PHE A O 1
ATOM 688 N N . SER A 1 87 ? -8.073 7.031 -31.148 1.00 49.50 87 SER A N 1
ATOM 689 C CA . SER A 1 87 ? -9.264 6.206 -30.891 1.00 49.50 87 SER A CA 1
ATOM 690 C C . SER A 1 87 ? -9.108 5.273 -29.681 1.00 49.50 87 SER A C 1
ATOM 692 O O . SER A 1 87 ? -10.090 4.974 -29.004 1.00 49.50 87 SER A O 1
ATOM 694 N N . ASN A 1 88 ? -7.880 4.850 -29.360 1.00 47.56 88 ASN A N 1
ATOM 695 C CA . ASN A 1 88 ? -7.610 3.979 -28.211 1.00 47.56 88 ASN A CA 1
ATOM 696 C C . ASN A 1 88 ? -7.495 4.733 -26.873 1.00 47.56 88 ASN A C 1
ATOM 698 O O . ASN A 1 88 ? -7.665 4.112 -25.831 1.00 47.56 88 ASN A O 1
ATOM 702 N N . ILE A 1 89 ? -7.276 6.057 -26.869 1.00 39.69 89 ILE A N 1
ATOM 703 C CA . ILE A 1 89 ? -7.297 6.876 -25.636 1.00 39.69 89 ILE A CA 1
ATOM 704 C C . ILE A 1 89 ? -8.727 7.018 -25.080 1.00 39.69 89 ILE A C 1
ATOM 706 O O . ILE A 1 89 ? -8.905 7.105 -23.870 1.00 39.69 89 ILE A O 1
ATOM 710 N N . SER A 1 90 ? -9.759 6.958 -25.930 1.00 35.44 90 SER A N 1
ATOM 711 C CA . SER A 1 90 ? -11.167 7.028 -25.505 1.00 35.44 90 SER A CA 1
ATOM 712 C C . SER A 1 90 ? -11.740 5.734 -24.901 1.00 35.44 90 SER A C 1
ATOM 714 O O . SER A 1 90 ? -12.838 5.778 -24.361 1.00 35.44 90 SER A O 1
ATOM 716 N N . ASN A 1 91 ? -11.019 4.605 -24.950 1.00 36.88 91 ASN A N 1
ATOM 717 C CA . ASN A 1 91 ? -11.500 3.287 -24.495 1.00 36.88 91 ASN A CA 1
ATOM 718 C C . ASN A 1 91 ? -10.586 2.622 -23.444 1.00 36.88 91 ASN A C 1
ATOM 720 O O . ASN A 1 91 ? -10.560 1.397 -23.327 1.00 36.88 91 ASN A O 1
ATOM 724 N N . PHE A 1 92 ? -9.849 3.406 -22.649 1.00 34.44 92 PHE A N 1
ATOM 725 C CA . PHE A 1 92 ? -9.004 2.915 -21.544 1.00 34.44 92 PHE A CA 1
ATOM 726 C C . PHE A 1 92 ? -9.837 2.453 -20.329 1.00 34.44 92 PHE A C 1
ATOM 728 O O . PHE A 1 92 ? -9.748 2.985 -19.228 1.00 34.44 92 PHE A O 1
ATOM 735 N N . GLY A 1 93 ? -10.697 1.464 -20.553 1.00 33.47 93 GLY A N 1
ATOM 736 C CA . GLY A 1 93 ? -11.565 0.878 -19.544 1.00 33.47 93 GLY A CA 1
ATOM 737 C C . GLY A 1 93 ? -12.304 -0.334 -20.094 1.00 33.47 93 GLY A C 1
ATOM 738 O O . GLY A 1 93 ? -13.519 -0.264 -20.244 1.00 33.47 93 GLY A O 1
ATOM 739 N N . LYS A 1 94 ? -11.568 -1.396 -20.463 1.00 35.06 94 LYS A N 1
ATOM 740 C CA . LYS A 1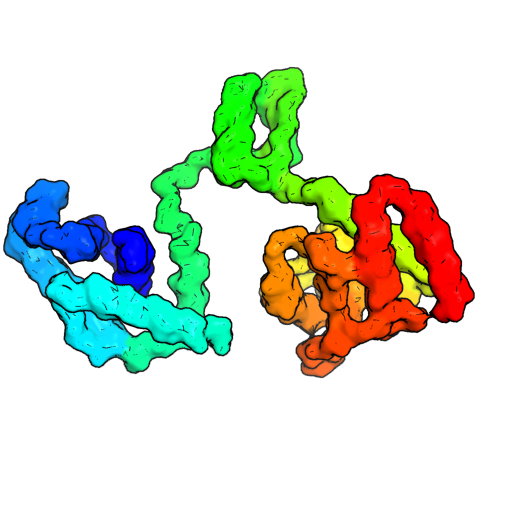 94 ? -11.988 -2.819 -20.517 1.00 35.06 94 LYS A CA 1
ATOM 741 C C . LYS A 1 94 ? -10.917 -3.669 -21.218 1.00 35.06 94 LYS A C 1
ATOM 743 O O . LYS A 1 94 ? -10.332 -3.237 -22.204 1.00 35.06 94 LYS A O 1
ATOM 748 N N . GLY A 1 95 ? -10.701 -4.889 -20.721 1.00 38.69 95 GLY A N 1
ATOM 749 C CA . GLY A 1 95 ? -9.624 -5.832 -21.076 1.00 38.69 95 GLY A CA 1
ATOM 750 C C . GLY A 1 95 ? -9.554 -6.373 -22.516 1.00 38.69 95 GLY A C 1
ATOM 751 O O . GLY A 1 95 ? -8.861 -7.357 -22.749 1.00 38.69 95 GLY A O 1
ATOM 752 N N . PHE A 1 96 ? -10.200 -5.744 -23.500 1.00 38.72 96 PHE A N 1
ATOM 753 C CA . PHE A 1 96 ? -10.038 -6.068 -24.921 1.00 38.72 96 PHE A CA 1
ATOM 754 C C . PHE A 1 96 ? -10.098 -4.796 -25.768 1.00 38.72 96 PHE A C 1
ATOM 756 O O . PHE A 1 96 ? -11.054 -4.027 -25.669 1.00 38.72 96 PHE A O 1
ATOM 763 N N . VAL A 1 97 ? -9.106 -4.597 -26.642 1.00 43.38 97 VAL A N 1
ATOM 764 C CA . VAL A 1 97 ? -9.131 -3.518 -27.640 1.00 43.38 97 VAL A CA 1
ATOM 765 C C . VAL A 1 97 ? -9.721 -4.077 -28.932 1.00 43.38 97 VAL A C 1
ATOM 767 O O . VAL A 1 97 ? -9.182 -5.020 -29.516 1.00 43.38 97 VAL A O 1
ATOM 770 N N . GLN A 1 98 ? -10.836 -3.501 -29.384 1.00 44.50 98 GLN A N 1
ATOM 771 C CA . GLN A 1 98 ? -11.374 -3.758 -30.719 1.00 44.50 98 GLN A CA 1
ATOM 772 C C . GLN A 1 98 ? -10.596 -2.915 -31.731 1.00 44.50 98 GLN A C 1
ATOM 774 O O . GLN A 1 98 ? -10.717 -1.690 -31.752 1.00 44.50 98 GLN A O 1
ATOM 779 N N . ILE A 1 99 ? -9.801 -3.572 -32.574 1.00 49.12 99 ILE A N 1
ATOM 780 C CA . ILE A 1 99 ? -9.136 -2.933 -33.710 1.00 49.12 99 ILE A CA 1
ATOM 781 C C . ILE A 1 99 ? -9.742 -3.551 -34.971 1.00 49.12 99 ILE A C 1
ATOM 783 O O . ILE A 1 99 ? -9.467 -4.699 -35.315 1.00 49.12 99 ILE A O 1
ATOM 787 N N . GLY A 1 100 ? -10.650 -2.821 -35.622 1.00 51.59 100 GLY A N 1
ATOM 788 C CA . GLY A 1 100 ? -11.399 -3.345 -36.766 1.00 51.59 100 GLY A CA 1
ATOM 789 C C . GLY A 1 100 ? -12.274 -4.553 -36.390 1.00 51.59 100 GLY A C 1
ATOM 790 O O . GLY A 1 100 ? -13.100 -4.470 -35.484 1.00 51.59 100 GLY A O 1
ATOM 791 N N . LYS A 1 101 ? -12.113 -5.682 -37.100 1.00 40.56 101 LYS A N 1
ATOM 792 C CA . LYS A 1 101 ? -12.859 -6.940 -36.859 1.00 40.56 101 LYS A CA 1
ATOM 793 C C . LYS A 1 101 ? -12.178 -7.894 -35.864 1.00 40.56 101 LYS A C 1
ATOM 795 O O . LYS A 1 101 ? -12.673 -9.002 -35.671 1.00 40.56 101 LYS A O 1
ATOM 800 N N . VAL A 1 102 ? -11.056 -7.502 -35.259 1.00 43.06 102 VAL A N 1
ATOM 801 C CA . VAL A 1 102 ? -10.254 -8.372 -34.386 1.00 43.06 102 VAL A CA 1
ATOM 802 C C . VAL A 1 102 ? -10.332 -7.888 -32.935 1.00 43.06 102 VAL A C 1
ATOM 804 O O . VAL A 1 102 ? -10.162 -6.701 -32.653 1.00 43.06 102 VAL A O 1
ATOM 807 N N . SER A 1 103 ? -10.592 -8.815 -32.008 1.00 41.72 103 SER A N 1
ATOM 808 C CA . SER A 1 103 ? -10.463 -8.600 -30.563 1.00 41.72 103 SER A CA 1
ATOM 809 C C . SER A 1 103 ? -9.044 -8.952 -30.122 1.00 41.72 103 SER A C 1
ATOM 811 O O . SER A 1 103 ? -8.636 -10.106 -30.260 1.00 41.72 103 SER A O 1
ATOM 813 N N . VAL A 1 104 ? -8.299 -7.987 -29.583 1.00 41.66 104 VAL A N 1
ATOM 814 C CA . VAL A 1 104 ? -6.939 -8.217 -29.070 1.00 41.66 104 VAL A CA 1
ATOM 815 C C . VAL A 1 104 ? -6.950 -8.106 -27.542 1.00 41.66 104 VAL A C 1
ATOM 817 O O . VAL A 1 104 ? -7.428 -7.104 -27.004 1.00 41.66 104 VAL A O 1
ATOM 820 N N . CYS A 1 105 ? -6.450 -9.139 -26.848 1.00 35.00 105 CYS A N 1
ATOM 821 C CA . CYS A 1 105 ? -6.278 -9.152 -25.388 1.00 35.00 105 CYS A CA 1
ATOM 822 C C . CYS A 1 105 ? -5.377 -7.990 -24.954 1.00 35.00 105 CYS A C 1
ATOM 824 O O . CYS A 1 105 ? -4.256 -7.853 -25.458 1.00 35.00 105 CYS A O 1
ATOM 826 N N . ALA A 1 106 ? -5.850 -7.171 -24.011 1.00 43.69 106 ALA A N 1
ATOM 827 C CA . ALA A 1 106 ? -5.134 -5.981 -23.548 1.00 43.69 106 ALA A CA 1
ATOM 828 C C . ALA A 1 106 ? -3.784 -6.294 -22.860 1.00 43.69 106 ALA A C 1
ATOM 830 O O . ALA A 1 106 ? -2.917 -5.420 -22.814 1.00 43.69 106 ALA A O 1
ATOM 831 N N . ASP A 1 107 ? -3.547 -7.540 -22.438 1.00 39.62 107 ASP A N 1
ATOM 832 C CA . ASP A 1 107 ? -2.278 -7.981 -21.830 1.00 39.62 107 ASP A CA 1
ATOM 833 C C . ASP A 1 107 ? -1.079 -7.863 -22.785 1.00 39.62 107 ASP A C 1
ATOM 835 O O . ASP A 1 107 ? 0.052 -7.630 -22.366 1.00 39.62 107 ASP A O 1
ATOM 839 N N . SER A 1 108 ? -1.325 -7.901 -24.098 1.00 38.47 108 SER A N 1
ATOM 840 C CA . SER A 1 108 ? -0.289 -7.690 -25.123 1.00 38.47 108 SER A CA 1
ATOM 841 C C . SER A 1 108 ? 0.071 -6.210 -25.351 1.00 38.47 108 SER A C 1
ATOM 843 O O . SER A 1 108 ? 0.982 -5.890 -26.115 1.00 38.47 108 SER A O 1
ATOM 845 N N . PHE A 1 109 ? -0.613 -5.278 -24.673 1.00 36.03 109 PHE A N 1
ATOM 846 C CA . PHE A 1 109 ? -0.262 -3.854 -24.651 1.00 36.03 109 PHE A CA 1
ATOM 847 C C . PHE A 1 109 ? 0.562 -3.463 -23.412 1.00 36.03 109 PHE A C 1
ATOM 849 O O . PHE A 1 109 ? 1.196 -2.405 -23.443 1.00 36.03 109 PHE A O 1
ATOM 856 N N . GLN A 1 110 ? 0.624 -4.309 -22.373 1.00 35.88 110 GLN A N 1
ATOM 857 C CA . GLN A 1 110 ? 1.441 -4.081 -21.171 1.00 35.88 110 GLN A CA 1
ATOM 858 C C . GLN A 1 110 ? 2.922 -4.475 -21.336 1.00 35.88 110 GLN A C 1
ATOM 860 O O . GLN A 1 110 ? 3.763 -4.026 -20.557 1.00 35.88 110 GLN A O 1
ATOM 865 N N . SER A 1 111 ? 3.292 -5.230 -22.376 1.00 34.84 111 SER A N 1
ATOM 866 C CA . SER A 1 111 ? 4.699 -5.569 -22.664 1.00 34.84 111 SER A CA 1
ATOM 867 C C . SER A 1 111 ? 5.500 -4.424 -23.308 1.00 34.84 111 SER A C 1
ATOM 869 O O . SER A 1 111 ? 6.717 -4.493 -23.428 1.00 34.84 111 SER A O 1
ATOM 871 N N . ILE A 1 112 ? 4.865 -3.307 -23.675 1.00 37.38 112 ILE A N 1
ATOM 872 C CA . ILE A 1 112 ? 5.454 -2.352 -24.637 1.00 37.38 112 ILE A CA 1
ATOM 873 C C . ILE A 1 112 ? 6.152 -1.147 -24.013 1.00 37.38 112 ILE A C 1
ATOM 875 O O . ILE A 1 112 ? 6.739 -0.308 -24.704 1.00 37.38 112 ILE A O 1
ATOM 879 N N . GLN A 1 113 ? 6.217 -1.134 -22.686 1.00 35.75 113 GLN A N 1
ATOM 880 C CA . GLN A 1 113 ? 7.215 -0.352 -21.964 1.00 35.75 113 GLN A CA 1
ATOM 881 C C . GLN A 1 113 ? 8.472 -1.157 -21.596 1.00 35.75 113 GLN A C 1
ATOM 883 O O . GLN A 1 113 ? 9.361 -0.574 -20.984 1.00 35.75 113 GLN A O 1
ATOM 888 N N . ARG A 1 114 ? 8.587 -2.447 -21.967 1.00 35.22 114 ARG A N 1
ATOM 889 C CA . ARG A 1 114 ? 9.742 -3.279 -21.579 1.00 35.22 114 ARG A CA 1
ATOM 890 C C . ARG A 1 114 ? 10.800 -3.537 -22.648 1.00 35.22 114 ARG A C 1
ATOM 892 O O . ARG A 1 114 ? 11.942 -3.745 -22.267 1.00 35.22 114 ARG A O 1
ATOM 899 N N . ASP A 1 115 ? 10.500 -3.374 -23.931 1.00 30.14 115 ASP A N 1
ATOM 900 C CA . ASP A 1 115 ? 11.496 -3.688 -24.963 1.00 30.14 115 ASP A CA 1
ATOM 901 C C . ASP A 1 115 ? 12.042 -2.414 -25.608 1.00 30.14 115 ASP A C 1
ATOM 903 O O . ASP A 1 115 ? 11.578 -1.946 -26.642 1.00 30.14 115 ASP A O 1
ATOM 907 N N . GLU A 1 116 ? 12.967 -1.772 -24.903 1.00 34.03 116 GLU A N 1
ATOM 908 C CA . GLU A 1 116 ? 14.090 -1.018 -25.473 1.00 34.03 116 GLU A CA 1
ATOM 909 C C . GLU A 1 116 ? 15.208 -1.028 -24.427 1.00 34.03 116 GLU A C 1
ATOM 911 O O . GLU A 1 116 ? 15.456 -0.044 -23.738 1.00 34.03 116 GLU A O 1
ATOM 916 N N . GLN A 1 117 ? 15.863 -2.176 -24.275 1.00 35.88 117 GLN A N 1
ATOM 917 C CA . GLN A 1 117 ? 17.244 -2.245 -23.815 1.00 35.88 117 GLN A CA 1
ATOM 918 C C . GLN A 1 117 ? 17.821 -3.585 -24.259 1.00 35.88 117 GLN A C 1
ATOM 920 O O . GLN A 1 117 ? 17.343 -4.653 -23.886 1.00 35.88 117 GLN A O 1
ATOM 925 N N . GLY A 1 118 ? 18.828 -3.510 -25.127 1.00 31.62 118 GLY A N 1
ATOM 926 C CA . GLY A 1 118 ? 19.653 -4.658 -25.451 1.00 31.62 118 GLY A CA 1
ATOM 927 C C . GLY A 1 118 ? 20.334 -5.195 -24.195 1.00 31.62 118 GLY A C 1
ATOM 928 O O . GLY A 1 118 ? 20.684 -4.428 -23.307 1.00 31.62 118 GLY A O 1
ATOM 929 N N . CYS A 1 119 ? 20.533 -6.513 -24.184 1.00 26.34 119 CYS A N 1
ATOM 930 C CA . CYS A 1 119 ? 21.388 -7.261 -23.265 1.00 26.34 119 CYS A CA 1
ATOM 931 C C . CYS A 1 119 ? 21.193 -6.910 -21.776 1.00 26.34 119 CYS A C 1
ATOM 933 O O . CYS A 1 119 ? 21.883 -6.050 -21.234 1.00 26.34 119 CYS A O 1
ATOM 935 N N . GLU A 1 120 ? 20.301 -7.642 -21.098 1.00 34.28 120 GLU A N 1
ATOM 936 C CA . GLU A 1 120 ? 20.261 -7.749 -19.633 1.00 34.28 120 GLU A CA 1
ATOM 937 C C . GLU A 1 120 ? 21.601 -8.274 -19.089 1.00 34.28 120 GLU A C 1
ATOM 939 O O . GLU A 1 120 ? 21.792 -9.462 -18.825 1.00 34.28 120 GLU A O 1
ATOM 944 N N . LYS A 1 121 ? 22.547 -7.362 -18.893 1.00 36.84 121 LYS A N 1
ATOM 945 C CA . LYS A 1 121 ? 23.563 -7.469 -17.858 1.00 36.84 121 LYS A CA 1
ATOM 946 C C . LYS A 1 121 ? 23.520 -6.175 -17.056 1.00 36.84 121 LYS A C 1
ATOM 948 O O . LYS A 1 121 ? 23.572 -5.087 -17.616 1.00 36.84 121 LYS A O 1
ATOM 953 N N . ASP A 1 122 ? 23.395 -6.345 -15.745 1.00 43.19 122 ASP A N 1
ATOM 954 C CA . ASP A 1 122 ? 23.668 -5.345 -14.709 1.00 43.19 122 ASP A CA 1
ATOM 955 C C . ASP A 1 122 ? 22.516 -4.405 -14.296 1.00 43.19 122 ASP A C 1
ATOM 957 O O . ASP A 1 122 ? 22.682 -3.195 -14.133 1.00 43.19 122 ASP A O 1
ATOM 961 N N . LYS A 1 123 ? 21.358 -4.993 -13.953 1.00 47.84 123 LYS A N 1
ATOM 962 C CA . LYS A 1 123 ? 20.594 -4.492 -12.795 1.00 47.84 123 LYS A CA 1
ATOM 963 C C . LYS A 1 123 ? 21.227 -5.031 -11.504 1.00 47.84 123 LYS A C 1
ATOM 965 O O . LYS A 1 123 ? 20.896 -6.115 -11.041 1.00 47.84 123 LYS A O 1
ATOM 970 N N . VAL A 1 124 ? 22.176 -4.288 -10.947 1.00 59.72 124 VAL A N 1
ATOM 971 C CA . VAL A 1 124 ? 22.837 -4.527 -9.662 1.00 59.72 124 VAL A CA 1
ATOM 972 C C . VAL A 1 124 ? 21.949 -3.985 -8.540 1.00 59.72 124 VAL A C 1
ATOM 974 O O . VAL A 1 124 ? 22.155 -2.891 -8.020 1.00 59.72 124 VAL A O 1
ATOM 977 N N . THR A 1 125 ? 20.927 -4.749 -8.166 1.00 55.41 125 THR A N 1
ATOM 978 C CA . THR A 1 125 ? 20.329 -4.635 -6.831 1.00 55.41 125 THR A CA 1
ATOM 979 C C . THR A 1 125 ? 21.135 -5.494 -5.882 1.00 55.41 125 THR A C 1
ATOM 981 O O . THR A 1 125 ? 21.368 -6.676 -6.138 1.00 55.41 125 THR A O 1
ATOM 984 N N . THR A 1 126 ? 21.593 -4.898 -4.791 1.00 57.22 126 THR A N 1
ATOM 985 C CA . THR A 1 126 ? 22.337 -5.610 -3.764 1.00 57.22 126 THR A CA 1
ATOM 986 C C . THR A 1 126 ? 21.587 -5.428 -2.461 1.00 57.22 126 THR A C 1
ATOM 988 O O . THR A 1 126 ? 21.833 -4.510 -1.687 1.00 57.22 126 THR A O 1
ATOM 991 N N . ASP A 1 127 ? 20.667 -6.353 -2.189 1.00 53.94 127 ASP A N 1
ATOM 992 C CA . ASP A 1 127 ? 19.973 -6.443 -0.895 1.00 53.94 127 ASP A CA 1
ATOM 993 C C . ASP A 1 127 ? 20.940 -6.818 0.254 1.00 53.94 127 ASP A C 1
ATOM 995 O O . ASP A 1 127 ? 20.572 -6.867 1.431 1.00 53.94 127 ASP A O 1
ATOM 999 N N . THR A 1 128 ? 22.223 -7.009 -0.075 1.00 51.78 128 THR A N 1
ATOM 1000 C CA . THR A 1 128 ? 23.360 -7.308 0.800 1.00 51.78 128 THR A CA 1
ATOM 1001 C C . THR A 1 128 ? 24.567 -6.426 0.463 1.00 51.78 128 THR A C 1
ATOM 1003 O O . THR A 1 128 ? 24.716 -5.988 -0.671 1.00 51.78 128 THR A O 1
ATOM 1006 N N . TRP A 1 129 ? 25.486 -6.223 1.409 1.00 70.31 129 TRP A N 1
ATOM 1007 C CA . TRP A 1 129 ? 26.743 -5.510 1.148 1.00 70.31 129 TRP A CA 1
ATOM 1008 C C . TRP A 1 129 ? 27.661 -6.301 0.210 1.00 70.31 129 TRP A C 1
ATOM 1010 O O . TRP A 1 129 ? 28.121 -7.386 0.568 1.00 70.31 129 TRP A O 1
ATOM 1020 N N . VAL A 1 130 ? 27.987 -5.729 -0.947 1.00 73.50 130 VAL A N 1
ATOM 1021 C CA . VAL A 1 130 ? 28.940 -6.295 -1.914 1.00 73.50 130 VAL A CA 1
ATOM 1022 C C . VAL A 1 130 ? 30.204 -5.451 -1.967 1.00 73.50 130 VAL A C 1
ATOM 1024 O O . VAL A 1 130 ? 30.143 -4.253 -1.721 1.00 73.50 130 VAL A O 1
ATOM 1027 N N . ALA A 1 131 ? 31.354 -6.054 -2.268 1.00 82.25 131 ALA A N 1
ATOM 1028 C CA . ALA A 1 131 ? 32.576 -5.286 -2.495 1.00 82.25 131 ALA A CA 1
ATOM 1029 C C . ALA A 1 131 ? 32.409 -4.383 -3.726 1.00 82.25 131 ALA A C 1
ATOM 1031 O O . ALA A 1 131 ? 31.915 -4.842 -4.753 1.00 82.25 131 ALA A O 1
ATOM 1032 N N . ALA A 1 132 ? 32.802 -3.120 -3.601 1.00 77.44 132 ALA A N 1
ATOM 1033 C CA . ALA A 1 132 ? 32.797 -2.147 -4.685 1.00 77.44 132 ALA A CA 1
ATOM 1034 C C . ALA A 1 132 ? 33.755 -1.004 -4.355 1.00 77.44 132 ALA A C 1
ATOM 1036 O O . ALA A 1 132 ? 33.924 -0.634 -3.189 1.00 77.44 132 ALA A O 1
ATOM 1037 N N . SER A 1 133 ? 34.363 -0.429 -5.383 1.00 80.12 133 SER A N 1
ATOM 1038 C CA . SER A 1 133 ? 35.063 0.845 -5.287 1.00 80.12 133 SER A CA 1
ATOM 1039 C C . SER A 1 133 ? 34.076 2.016 -5.239 1.00 80.12 133 SER A C 1
ATOM 1041 O O . SER A 1 133 ? 32.893 1.888 -5.561 1.00 80.12 133 SER A O 1
ATOM 1043 N N . TRP A 1 134 ? 34.571 3.178 -4.817 1.00 60.91 134 TRP A N 1
ATOM 1044 C CA . TRP A 1 134 ? 33.777 4.405 -4.776 1.00 60.91 134 TRP A CA 1
ATOM 1045 C C . TRP A 1 134 ? 33.284 4.819 -6.169 1.00 60.91 134 TRP A C 1
ATOM 1047 O O . TRP A 1 134 ? 32.122 5.187 -6.321 1.00 60.91 134 TRP A O 1
ATOM 1057 N N . ASP A 1 135 ? 34.142 4.704 -7.184 1.00 77.75 135 ASP A N 1
ATOM 1058 C CA . ASP A 1 135 ? 33.814 5.108 -8.554 1.00 77.75 135 ASP A CA 1
ATOM 1059 C C . ASP A 1 135 ? 32.742 4.196 -9.168 1.00 77.75 135 ASP A C 1
ATOM 1061 O O . ASP A 1 135 ? 31.802 4.683 -9.796 1.00 77.75 135 ASP A O 1
ATOM 1065 N N . GLU A 1 136 ? 32.818 2.886 -8.905 1.00 75.69 136 GLU A N 1
ATOM 1066 C CA . GLU A 1 136 ? 31.772 1.928 -9.287 1.00 75.69 136 GLU A CA 1
ATOM 1067 C C . GLU A 1 136 ? 30.436 2.263 -8.609 1.00 75.69 136 GLU A C 1
ATOM 1069 O O . GLU A 1 136 ? 29.395 2.264 -9.262 1.00 75.69 136 GLU A O 1
ATOM 1074 N N . PHE A 1 137 ? 30.449 2.604 -7.316 1.00 75.62 137 PHE A N 1
ATOM 1075 C CA . PHE A 1 137 ? 29.235 2.984 -6.593 1.00 75.62 137 PHE A CA 1
ATOM 1076 C C . PHE A 1 137 ? 28.561 4.235 -7.181 1.00 75.62 137 PHE A C 1
ATOM 1078 O O . PHE A 1 137 ? 27.348 4.224 -7.400 1.00 75.62 137 PHE A O 1
ATOM 1085 N N . ILE A 1 138 ? 29.332 5.290 -7.468 1.00 69.62 138 ILE A N 1
ATOM 1086 C CA . ILE A 1 138 ? 28.809 6.536 -8.051 1.00 69.62 138 ILE A CA 1
ATOM 1087 C C . ILE A 1 138 ? 28.229 6.289 -9.445 1.00 69.62 138 ILE A C 1
ATOM 1089 O O . ILE A 1 138 ? 27.095 6.685 -9.715 1.00 69.62 138 ILE A O 1
ATOM 1093 N N . GLN A 1 139 ? 28.948 5.555 -10.297 1.00 77.69 139 GLN A N 1
ATOM 1094 C CA . GLN A 1 139 ? 28.479 5.232 -11.643 1.00 77.69 139 GLN A CA 1
ATOM 1095 C C . GLN A 1 139 ? 27.149 4.460 -11.630 1.00 77.69 139 GLN A C 1
ATOM 1097 O O . GLN A 1 139 ? 26.314 4.640 -12.521 1.00 77.69 139 GLN A O 1
ATOM 1102 N N . ILE A 1 140 ? 26.936 3.608 -10.623 1.00 74.94 140 ILE A N 1
ATOM 1103 C CA . ILE A 1 140 ? 25.706 2.826 -10.499 1.00 74.94 140 ILE A CA 1
ATOM 1104 C C . ILE A 1 140 ? 24.562 3.665 -9.913 1.00 74.94 140 ILE A C 1
ATOM 1106 O O . ILE A 1 140 ? 23.459 3.614 -10.452 1.00 74.94 140 ILE A O 1
ATOM 1110 N N . ILE A 1 141 ? 24.775 4.457 -8.854 1.00 67.00 141 ILE A N 1
ATOM 1111 C CA . ILE A 1 141 ? 23.672 5.203 -8.214 1.00 67.00 141 ILE A CA 1
ATOM 1112 C C . ILE A 1 141 ? 23.206 6.419 -9.032 1.00 67.00 141 ILE A C 1
ATOM 1114 O O . ILE A 1 141 ? 22.046 6.815 -8.937 1.00 67.00 141 ILE A O 1
ATOM 1118 N N . GLU A 1 142 ? 24.075 6.986 -9.874 1.00 74.06 142 GLU A N 1
ATOM 1119 C CA . GLU A 1 142 ? 23.718 8.067 -10.804 1.00 74.06 142 GLU A CA 1
ATOM 1120 C C . GLU A 1 142 ? 23.000 7.563 -12.067 1.00 74.06 142 GLU A C 1
ATOM 1122 O O . GLU A 1 142 ? 22.428 8.355 -12.821 1.00 74.06 142 GLU A O 1
ATOM 1127 N N . ASN A 1 143 ? 22.984 6.246 -12.309 1.00 76.56 143 ASN A N 1
ATOM 1128 C CA . ASN A 1 143 ? 22.249 5.677 -13.429 1.00 76.56 143 ASN A CA 1
ATOM 1129 C C . ASN A 1 143 ? 20.729 5.860 -13.201 1.00 76.56 143 ASN A C 1
ATOM 1131 O O . ASN A 1 143 ? 20.205 5.436 -12.167 1.00 76.56 143 ASN A O 1
ATOM 1135 N N . PRO A 1 144 ? 19.983 6.430 -14.173 1.00 69.62 144 PRO A N 1
ATOM 1136 C CA . PRO A 1 144 ? 18.540 6.660 -14.059 1.00 69.62 144 PRO A CA 1
ATOM 1137 C C . PRO A 1 144 ? 17.713 5.426 -13.667 1.00 69.62 144 PRO A C 1
ATOM 1139 O O . PRO A 1 144 ? 16.657 5.565 -13.051 1.00 69.62 144 PRO A O 1
ATOM 1142 N N . ALA A 1 145 ? 18.192 4.215 -13.972 1.00 66.62 145 ALA A N 1
ATOM 1143 C CA . ALA A 1 145 ? 17.565 2.961 -13.554 1.00 66.62 145 ALA A CA 1
ATOM 1144 C C . ALA A 1 145 ? 17.488 2.790 -12.021 1.00 66.62 145 ALA A C 1
ATOM 1146 O O . ALA A 1 145 ? 16.615 2.070 -11.535 1.00 66.62 145 ALA A O 1
ATOM 1147 N N . TYR A 1 146 ? 18.351 3.479 -11.269 1.00 66.06 146 TYR A N 1
ATOM 1148 C CA . TYR A 1 146 ? 18.441 3.458 -9.805 1.00 66.06 146 TYR A CA 1
ATOM 1149 C C . TYR A 1 146 ? 18.034 4.788 -9.166 1.00 66.06 146 TYR A C 1
ATOM 1151 O O . TYR A 1 146 ? 18.230 4.977 -7.970 1.00 66.06 146 TYR A O 1
ATOM 1159 N N . GLN A 1 147 ? 17.384 5.689 -9.914 1.00 59.91 147 GLN A N 1
ATOM 1160 C CA . GLN A 1 147 ? 16.863 6.956 -9.380 1.00 59.91 147 GLN A CA 1
ATOM 1161 C C . GLN A 1 147 ? 15.936 6.748 -8.165 1.00 59.91 147 GLN A C 1
ATOM 1163 O O . GLN A 1 147 ? 15.802 7.617 -7.307 1.00 59.91 147 GLN A O 1
ATOM 1168 N N . LYS A 1 148 ? 15.294 5.576 -8.094 1.00 59.47 148 LYS A N 1
ATOM 1169 C CA . LYS A 1 148 ? 14.475 5.111 -6.970 1.00 59.47 148 LYS A CA 1
ATOM 1170 C C . LYS A 1 148 ? 15.147 3.954 -6.225 1.00 59.47 148 LYS A C 1
ATOM 1172 O O . LYS A 1 148 ? 14.467 3.003 -5.857 1.00 59.47 148 LYS A O 1
ATOM 1177 N N . ALA A 1 149 ? 16.458 3.973 -6.043 1.00 66.50 149 ALA A N 1
ATOM 1178 C CA . ALA A 1 149 ? 17.174 3.039 -5.181 1.00 66.50 149 ALA A CA 1
ATOM 1179 C C . ALA A 1 149 ? 17.862 3.814 -4.049 1.00 66.50 149 ALA A C 1
ATOM 1181 O O . ALA A 1 149 ? 18.225 4.976 -4.225 1.00 66.50 149 ALA A O 1
ATOM 1182 N N . LYS A 1 150 ? 18.046 3.193 -2.879 1.00 59.31 150 LYS A N 1
ATOM 1183 C CA . LYS A 1 150 ? 18.965 3.721 -1.858 1.00 59.31 150 LYS A CA 1
ATOM 1184 C C . LYS A 1 150 ? 20.327 3.076 -2.049 1.00 59.31 150 LYS A C 1
ATOM 1186 O O . LYS A 1 150 ? 20.454 1.860 -1.933 1.00 59.31 150 LYS A O 1
ATOM 1191 N N . GLY A 1 151 ? 21.325 3.904 -2.335 1.00 65.88 151 GLY A N 1
ATOM 1192 C CA . GLY A 1 151 ? 22.724 3.507 -2.388 1.00 65.88 151 GLY A CA 1
ATOM 1193 C C . GLY A 1 151 ? 23.415 3.780 -1.057 1.00 65.88 151 GLY A C 1
ATOM 1194 O O . GLY A 1 151 ? 23.367 4.897 -0.545 1.00 65.88 151 GLY A O 1
ATOM 1195 N N . TYR A 1 152 ? 24.092 2.778 -0.515 1.00 59.84 152 TYR A N 1
ATOM 1196 C CA . TYR A 1 152 ? 24.935 2.886 0.669 1.00 59.84 152 TYR A CA 1
ATOM 1197 C C . TYR A 1 152 ? 26.354 2.472 0.293 1.00 59.84 152 TYR A C 1
ATOM 1199 O O . TYR A 1 152 ? 26.524 1.451 -0.364 1.00 59.84 152 TYR A O 1
ATOM 1207 N N . TYR A 1 153 ? 27.370 3.216 0.733 1.00 62.28 153 TYR A N 1
ATOM 1208 C CA . TYR A 1 153 ? 28.779 2.861 0.548 1.00 62.28 153 TYR A CA 1
ATOM 1209 C C . TYR A 1 153 ? 29.523 2.955 1.878 1.00 62.28 153 TYR A C 1
ATOM 1211 O O . TYR A 1 153 ? 29.455 3.971 2.569 1.00 62.28 153 TYR A O 1
ATOM 1219 N N . TYR A 1 154 ? 30.231 1.892 2.251 1.00 54.72 154 TYR A N 1
ATOM 1220 C CA . TYR A 1 154 ? 30.996 1.829 3.489 1.00 54.72 154 TYR A CA 1
ATOM 1221 C C . TYR A 1 154 ? 32.140 0.818 3.372 1.00 54.72 154 TYR A C 1
ATOM 1223 O O . TYR A 1 154 ? 31.918 -0.358 3.096 1.00 54.72 154 TYR A O 1
ATOM 1231 N N . ASN A 1 155 ? 33.372 1.272 3.627 1.00 67.50 155 ASN A N 1
ATOM 1232 C CA . ASN A 1 155 ? 34.574 0.433 3.721 1.00 67.50 155 ASN A CA 1
ATOM 1233 C C . ASN A 1 155 ? 34.820 -0.492 2.503 1.00 67.50 155 ASN A C 1
ATOM 1235 O O . ASN A 1 155 ? 34.967 -1.706 2.656 1.00 67.50 155 ASN A O 1
ATOM 1239 N N . GLY A 1 156 ? 34.831 0.076 1.290 1.00 66.50 156 GLY A N 1
ATOM 1240 C CA . GLY A 1 156 ? 35.061 -0.681 0.047 1.00 66.50 156 GLY A CA 1
ATOM 1241 C C . GLY A 1 156 ? 33.920 -1.636 -0.309 1.00 66.50 156 GLY A C 1
ATOM 1242 O O . GLY A 1 156 ? 34.127 -2.641 -0.991 1.00 66.50 156 GLY A O 1
ATOM 1243 N N . LYS A 1 157 ? 32.724 -1.369 0.222 1.00 58.69 157 LYS A N 1
ATOM 1244 C CA . LYS A 1 157 ? 31.508 -2.128 -0.046 1.00 58.69 157 LYS A CA 1
ATOM 1245 C C . LYS A 1 157 ? 30.358 -1.183 -0.343 1.00 58.69 157 LYS A C 1
ATOM 1247 O O . LYS A 1 157 ? 30.289 -0.103 0.240 1.00 58.69 157 LYS A O 1
ATOM 1252 N N . MET A 1 158 ? 29.428 -1.627 -1.178 1.00 76.25 158 MET A N 1
ATOM 1253 C CA . MET A 1 158 ? 28.183 -0.930 -1.469 1.00 76.25 158 MET A CA 1
ATOM 1254 C C . MET A 1 158 ? 26.953 -1.810 -1.233 1.00 76.25 158 MET A C 1
ATOM 1256 O O . MET A 1 158 ? 27.035 -3.039 -1.279 1.00 76.25 158 MET A O 1
ATOM 1260 N N . LYS A 1 159 ? 25.807 -1.173 -1.009 1.00 70.75 159 LYS A N 1
ATOM 1261 C CA . LYS A 1 159 ? 24.477 -1.783 -0.947 1.00 70.75 159 LYS A CA 1
ATOM 1262 C C . LYS A 1 159 ? 23.512 -0.934 -1.775 1.00 70.75 159 LYS A C 1
ATOM 1264 O O . LYS A 1 159 ? 23.509 0.282 -1.612 1.00 70.75 159 LYS A O 1
ATOM 1269 N N . ILE A 1 160 ? 22.717 -1.547 -2.644 1.00 72.38 160 ILE A N 1
ATOM 1270 C CA . ILE A 1 160 ? 21.751 -0.868 -3.513 1.00 72.38 160 ILE A CA 1
ATOM 1271 C C . ILE A 1 160 ? 20.400 -1.541 -3.318 1.00 72.38 160 ILE A C 1
ATOM 1273 O O . ILE A 1 160 ? 20.160 -2.631 -3.831 1.00 72.38 160 ILE A O 1
ATOM 1277 N N . GLU A 1 161 ? 19.530 -0.882 -2.562 1.00 67.69 161 GLU A N 1
ATOM 1278 C CA . GLU A 1 161 ? 18.191 -1.372 -2.242 1.00 67.69 161 GLU A CA 1
ATOM 1279 C C . GLU A 1 161 ? 17.171 -0.748 -3.197 1.00 67.69 161 GLU A C 1
ATOM 1281 O O . GLU A 1 161 ? 17.090 0.480 -3.313 1.00 67.69 161 GLU A O 1
ATOM 1286 N N . THR A 1 162 ? 16.355 -1.564 -3.862 1.00 58.91 162 THR A N 1
ATOM 1287 C CA . THR A 1 162 ? 15.170 -1.060 -4.568 1.00 58.91 162 THR A CA 1
ATOM 1288 C C . THR A 1 162 ? 14.031 -0.811 -3.589 1.00 58.91 162 THR A C 1
ATOM 1290 O O . THR A 1 162 ? 13.669 -1.698 -2.826 1.00 58.91 162 THR A O 1
ATOM 1293 N N . MET A 1 163 ? 13.440 0.386 -3.697 1.00 56.94 163 MET A N 1
ATOM 1294 C CA . MET A 1 163 ? 12.388 0.990 -2.858 1.00 56.94 163 MET A CA 1
ATOM 1295 C C . MET A 1 163 ? 12.882 1.872 -1.689 1.00 56.94 163 MET A C 1
ATOM 1297 O O . MET A 1 163 ? 12.654 1.564 -0.519 1.00 56.94 163 MET A O 1
ATOM 1301 N N . PRO A 1 164 ? 13.454 3.064 -1.963 1.00 56.94 164 PRO A N 1
ATOM 1302 C CA . PRO A 1 164 ? 13.403 4.153 -1.015 1.00 56.94 164 PRO A CA 1
ATOM 1303 C C . PRO A 1 164 ? 11.940 4.498 -0.760 1.00 56.94 164 PRO A C 1
ATOM 1305 O O . PRO A 1 164 ? 11.246 5.048 -1.613 1.00 56.94 164 PRO A O 1
ATOM 1308 N N . VAL A 1 165 ? 11.493 4.233 0.457 1.00 61.62 165 VAL A N 1
ATOM 1309 C CA . VAL A 1 165 ? 10.408 5.000 1.057 1.00 61.62 165 VAL A CA 1
ATOM 1310 C C . VAL A 1 165 ? 10.969 6.405 1.317 1.00 61.62 165 VAL A C 1
ATOM 1312 O O . VAL A 1 165 ? 11.992 6.543 2.004 1.00 61.62 165 VAL A O 1
ATOM 1315 N N . GLY A 1 166 ? 10.364 7.426 0.698 1.00 69.00 166 GLY A N 1
ATOM 1316 C CA . GLY A 1 166 ? 10.689 8.836 0.939 1.00 69.00 166 GLY A CA 1
ATOM 1317 C C . GLY A 1 166 ? 10.389 9.242 2.385 1.00 69.00 166 GLY A C 1
ATOM 1318 O O . GLY A 1 166 ? 9.639 8.551 3.076 1.00 69.00 166 GLY A O 1
ATOM 1319 N N . CYS A 1 167 ? 10.977 10.343 2.864 1.00 77.69 167 CYS A N 1
ATOM 1320 C CA . CYS A 1 167 ? 10.789 10.795 4.249 1.00 77.69 167 CYS A CA 1
ATOM 1321 C C . CYS A 1 167 ? 9.315 11.026 4.595 1.00 77.69 167 CYS A C 1
ATOM 1323 O O . CYS A 1 167 ? 8.875 10.622 5.668 1.00 77.69 167 CYS A O 1
ATOM 1325 N N . ASP A 1 168 ? 8.551 11.590 3.662 1.00 80.88 168 ASP A N 1
ATOM 1326 C CA . ASP A 1 168 ? 7.145 11.923 3.878 1.00 80.88 168 ASP A CA 1
ATOM 1327 C C . ASP A 1 168 ? 6.295 10.656 3.951 1.00 80.88 168 ASP A C 1
ATOM 1329 O O . ASP A 1 168 ? 5.545 10.478 4.910 1.00 80.88 168 ASP A O 1
ATOM 1333 N N . ARG A 1 169 ? 6.499 9.709 3.021 1.00 84.38 169 ARG A N 1
ATOM 1334 C CA . ARG A 1 169 ? 5.860 8.384 3.072 1.00 84.38 169 ARG A CA 1
ATOM 1335 C C . ARG A 1 169 ? 6.195 7.651 4.374 1.00 84.38 169 ARG A C 1
ATOM 1337 O O . ARG A 1 169 ? 5.297 7.106 5.005 1.00 84.38 169 ARG A O 1
ATOM 1344 N N . ALA A 1 170 ? 7.459 7.664 4.801 1.00 85.56 170 ALA A N 1
ATOM 1345 C CA . ALA A 1 170 ? 7.893 7.000 6.031 1.00 85.56 170 ALA A CA 1
ATOM 1346 C C . ALA A 1 170 ? 7.274 7.641 7.285 1.00 85.56 170 ALA A C 1
ATOM 1348 O O . ALA A 1 170 ? 6.784 6.937 8.167 1.00 85.56 170 ALA A O 1
ATOM 1349 N N . SER A 1 171 ? 7.267 8.976 7.349 1.00 87.75 171 SER A N 1
ATOM 1350 C CA . SER A 1 171 ? 6.668 9.740 8.447 1.00 87.75 171 SER A CA 1
ATOM 1351 C C . SER A 1 171 ? 5.163 9.487 8.541 1.00 87.75 171 SER A C 1
ATOM 1353 O O . SER A 1 171 ? 4.659 9.123 9.604 1.00 87.75 171 SER A O 1
ATOM 1355 N N . GLN A 1 172 ? 4.446 9.600 7.419 1.00 87.94 172 GLN A N 1
ATOM 1356 C CA . GLN A 1 172 ? 2.997 9.415 7.382 1.00 87.94 172 GLN A CA 1
ATOM 1357 C C . GLN A 1 172 ? 2.581 7.969 7.658 1.00 87.94 172 GLN A C 1
ATOM 1359 O O . GLN A 1 172 ? 1.612 7.742 8.377 1.00 87.94 172 GLN A O 1
ATOM 1364 N N . HIS A 1 173 ? 3.344 6.983 7.182 1.00 92.75 173 HIS A N 1
ATOM 1365 C CA . HIS A 1 173 ? 3.143 5.581 7.556 1.00 92.75 173 HIS A CA 1
ATOM 1366 C C . HIS A 1 173 ? 3.270 5.379 9.077 1.00 92.75 173 HIS A C 1
ATOM 1368 O O . HIS A 1 173 ? 2.426 4.722 9.698 1.00 92.75 173 HIS A O 1
ATOM 1374 N N . GLY A 1 174 ? 4.271 6.013 9.697 1.00 92.56 174 GLY A N 1
ATOM 1375 C CA . GLY A 1 174 ? 4.434 6.034 11.150 1.00 92.56 174 GLY A CA 1
ATOM 1376 C C . GLY A 1 174 ? 3.234 6.650 11.875 1.00 92.56 174 GLY A C 1
ATOM 1377 O O . GLY A 1 174 ? 2.717 6.052 12.818 1.00 92.56 174 GLY A O 1
ATOM 1378 N N . ILE A 1 175 ? 2.742 7.797 11.402 1.00 94.69 175 ILE A N 1
ATOM 1379 C CA . ILE A 1 175 ? 1.571 8.477 11.975 1.00 94.69 175 ILE A CA 1
ATOM 1380 C C . ILE A 1 175 ? 0.297 7.647 11.833 1.00 94.69 175 ILE A C 1
ATOM 1382 O O . ILE A 1 175 ? -0.449 7.536 12.803 1.00 94.69 175 ILE A O 1
ATOM 1386 N N . MET A 1 176 ? 0.067 7.009 10.684 1.00 96.06 176 MET A N 1
ATOM 1387 C CA . MET A 1 176 ? -1.085 6.123 10.485 1.00 96.06 176 MET A CA 1
ATOM 1388 C C . MET A 1 176 ? -1.063 4.944 11.455 1.00 96.06 176 MET A C 1
ATOM 1390 O O . MET A 1 176 ? -2.055 4.674 12.133 1.00 96.06 176 MET A O 1
ATOM 1394 N N . THR A 1 177 ? 0.088 4.280 11.570 1.00 96.94 177 THR A N 1
ATOM 1395 C CA . THR A 1 177 ? 0.268 3.148 12.489 1.00 96.94 177 THR A CA 1
ATOM 1396 C C . THR A 1 177 ? 0.065 3.588 13.941 1.00 96.94 177 THR A C 1
ATOM 1398 O O . THR A 1 177 ? -0.625 2.920 14.711 1.00 96.94 177 THR A O 1
ATOM 1401 N N . PHE A 1 178 ? 0.626 4.742 14.318 1.00 96.88 178 PHE A N 1
ATOM 1402 C CA . PHE A 1 178 ? 0.451 5.327 15.645 1.00 96.88 178 PHE A CA 1
ATOM 1403 C C . PHE A 1 178 ? -1.018 5.656 15.937 1.00 96.88 178 PHE A C 1
ATOM 1405 O O . PHE A 1 178 ? -1.522 5.276 16.993 1.00 96.88 178 PHE A O 1
ATOM 1412 N N . ALA A 1 179 ? -1.718 6.312 15.009 1.00 97.56 179 ALA A N 1
ATOM 1413 C CA . ALA A 1 179 ? -3.112 6.706 15.174 1.00 97.56 179 ALA A CA 1
ATOM 1414 C C . ALA A 1 179 ? -4.026 5.487 15.358 1.00 97.56 179 ALA A C 1
ATOM 1416 O O . ALA A 1 179 ? -4.827 5.462 16.290 1.00 97.56 179 ALA A O 1
ATOM 1417 N N . ILE A 1 180 ? -3.868 4.445 14.536 1.00 98.19 180 ILE A N 1
ATOM 1418 C CA . ILE A 1 180 ? -4.674 3.221 14.651 1.00 98.19 180 ILE A CA 1
ATOM 1419 C C . ILE A 1 180 ? -4.400 2.517 15.984 1.00 98.19 180 ILE A C 1
ATOM 1421 O O . ILE A 1 180 ? -5.339 2.184 16.706 1.00 98.19 180 ILE A O 1
ATOM 1425 N N . ASN A 1 181 ? -3.129 2.348 16.362 1.00 98.31 181 ASN A N 1
ATOM 1426 C CA . ASN A 1 181 ? -2.773 1.706 17.631 1.00 98.31 181 ASN A CA 1
ATOM 1427 C C . ASN A 1 181 ? -3.304 2.495 18.836 1.00 98.31 181 ASN A C 1
ATOM 1429 O O . ASN A 1 181 ? -3.816 1.905 19.791 1.00 98.31 181 ASN A O 1
ATOM 1433 N N . LEU A 1 182 ? -3.211 3.828 18.792 1.00 98.06 182 LEU A N 1
ATOM 1434 C CA . LEU A 1 182 ? -3.738 4.702 19.835 1.00 98.06 182 LEU A CA 1
ATOM 1435 C C . LEU A 1 182 ? -5.263 4.589 19.930 1.00 98.06 182 LEU A C 1
ATOM 1437 O O . LEU A 1 182 ? -5.783 4.426 21.033 1.00 98.06 182 LEU A O 1
ATOM 1441 N N . PHE A 1 183 ? -5.971 4.618 18.797 1.00 98.44 183 PHE A N 1
ATOM 1442 C CA . PHE A 1 183 ? -7.422 4.444 18.760 1.00 98.44 183 PHE A CA 1
ATOM 1443 C C . PHE A 1 183 ? -7.830 3.104 19.378 1.00 98.44 183 PHE A C 1
ATOM 1445 O O . PHE A 1 183 ? -8.621 3.075 20.322 1.00 98.44 183 PHE A O 1
ATOM 1452 N N . CYS A 1 184 ? -7.231 2.002 18.918 1.00 98.19 184 CYS A N 1
ATOM 1453 C CA . CYS A 1 184 ? -7.505 0.673 19.455 1.00 98.19 184 CYS A CA 1
ATOM 1454 C C . CYS A 1 184 ? -7.237 0.601 20.961 1.00 98.19 184 CYS A C 1
ATOM 1456 O O . CYS A 1 184 ? -8.045 0.050 21.704 1.00 98.19 184 CYS A O 1
ATOM 1458 N N . THR A 1 185 ? -6.137 1.199 21.427 1.00 97.62 185 THR A N 1
ATOM 1459 C CA . THR A 1 185 ? -5.780 1.234 22.852 1.00 97.62 185 THR A CA 1
ATOM 1460 C C . THR A 1 185 ? -6.835 1.974 23.675 1.00 97.62 185 THR A C 1
ATOM 1462 O O . THR A 1 185 ? -7.322 1.441 24.669 1.00 97.62 185 THR A O 1
ATOM 1465 N N . LEU A 1 186 ? -7.242 3.173 23.249 1.00 97.38 186 LEU A N 1
ATOM 1466 C CA . LEU A 1 186 ? -8.237 3.985 23.960 1.00 97.38 186 LEU A CA 1
ATOM 1467 C C . LEU A 1 186 ? -9.632 3.350 23.954 1.00 97.38 186 LEU A C 1
ATOM 1469 O O . LEU A 1 186 ? -10.392 3.531 24.904 1.00 97.38 186 LEU A O 1
ATOM 1473 N N . LYS A 1 187 ? -9.966 2.591 22.906 1.00 96.88 187 LYS A N 1
ATOM 1474 C CA . LYS A 1 187 ? -11.242 1.873 22.777 1.00 96.88 187 LYS A CA 1
ATOM 1475 C C . LYS A 1 187 ? -11.210 0.448 23.317 1.00 96.88 187 LYS A C 1
ATOM 1477 O O . LYS A 1 187 ? -12.214 -0.248 23.227 1.00 96.88 187 LYS A O 1
ATOM 1482 N N . SER A 1 188 ? -10.092 0.014 23.905 1.00 96.69 188 SER A N 1
ATOM 1483 C CA . SER A 1 188 ? -9.898 -1.367 24.371 1.00 96.69 188 SER A CA 1
ATOM 1484 C C . SER A 1 188 ? -10.175 -2.420 23.287 1.00 96.69 188 SER A C 1
ATOM 1486 O O . SER A 1 188 ? -10.668 -3.505 23.585 1.00 96.69 188 SER A O 1
ATOM 1488 N N . ILE A 1 189 ? -9.860 -2.108 22.027 1.00 97.44 189 ILE A N 1
ATOM 1489 C CA . ILE A 1 189 ? -9.975 -3.036 20.899 1.00 97.44 189 ILE A CA 1
ATOM 1490 C C . ILE A 1 189 ? -8.689 -3.876 20.852 1.00 97.44 189 ILE A C 1
ATOM 1492 O O . ILE A 1 189 ? -7.602 -3.321 20.624 1.00 97.44 189 ILE A O 1
ATOM 1496 N N . PRO A 1 190 ? -8.767 -5.208 21.049 1.00 98.19 190 PRO A N 1
ATOM 1497 C CA . PRO A 1 190 ? -7.621 -6.082 20.845 1.00 98.19 190 PRO A CA 1
ATOM 1498 C C . PRO A 1 190 ? -7.108 -5.925 19.415 1.00 98.19 190 PRO A C 1
ATOM 1500 O O . PRO A 1 190 ? -7.891 -6.006 18.469 1.00 98.19 190 PRO A O 1
ATOM 1503 N N . HIS A 1 191 ? -5.806 -5.702 19.249 1.00 97.94 191 HIS A N 1
ATOM 1504 C CA . HIS A 1 191 ? -5.213 -5.519 17.930 1.00 97.94 191 HIS A CA 1
ATOM 1505 C C . HIS A 1 191 ? -3.791 -6.078 17.858 1.00 97.94 191 HIS A C 1
ATOM 1507 O O . HIS A 1 191 ? -3.049 -6.086 18.842 1.00 97.94 191 HIS A O 1
ATOM 1513 N N . ARG A 1 192 ? -3.401 -6.508 16.659 1.00 97.12 192 ARG A N 1
ATOM 1514 C CA . ARG A 1 192 ? -2.020 -6.808 16.282 1.00 97.12 192 ARG A CA 1
ATOM 1515 C C . ARG A 1 192 ? -1.762 -6.235 14.893 1.00 97.12 192 ARG A C 1
ATOM 1517 O O . ARG A 1 192 ? -2.288 -6.749 13.908 1.00 97.12 192 ARG A O 1
ATOM 1524 N N . GLY A 1 193 ? -0.964 -5.172 14.842 1.00 96.50 193 GLY A N 1
ATOM 1525 C CA . GLY A 1 193 ? -0.486 -4.578 13.596 1.00 96.50 193 GLY A CA 1
ATOM 1526 C C . GLY A 1 193 ? 0.753 -5.303 13.074 1.00 96.50 193 GLY A C 1
ATOM 1527 O O . GLY A 1 193 ? 1.658 -5.619 13.847 1.00 96.50 193 GLY A O 1
ATOM 1528 N N . LEU A 1 194 ? 0.790 -5.559 11.770 1.00 94.25 194 LEU A N 1
ATOM 1529 C CA . LEU A 1 194 ? 1.904 -6.164 11.050 1.00 94.25 194 LEU A CA 1
ATOM 1530 C C . LEU A 1 194 ? 2.290 -5.250 9.885 1.00 94.25 194 LEU A C 1
ATOM 1532 O O . LEU A 1 194 ? 1.466 -4.947 9.021 1.00 94.25 194 LEU A O 1
ATOM 1536 N N . VAL A 1 195 ? 3.549 -4.822 9.871 1.00 91.44 195 VAL A N 1
ATOM 1537 C CA . VAL A 1 195 ? 4.108 -3.933 8.847 1.00 91.44 195 VAL A CA 1
ATOM 1538 C C . VAL A 1 195 ? 4.846 -4.774 7.809 1.00 91.44 195 VAL A C 1
ATOM 1540 O O . VAL A 1 195 ? 5.634 -5.643 8.184 1.00 91.44 195 VAL A O 1
ATOM 1543 N N . ASN A 1 196 ? 4.593 -4.517 6.522 1.00 85.19 196 ASN A N 1
ATOM 1544 C CA . ASN A 1 196 ? 5.217 -5.199 5.378 1.00 85.19 196 ASN A CA 1
ATOM 1545 C C . ASN A 1 196 ? 5.087 -6.736 5.398 1.00 85.19 196 ASN A C 1
ATOM 1547 O O . ASN A 1 196 ? 5.983 -7.444 4.932 1.00 85.19 196 ASN A O 1
ATOM 1551 N N . CYS A 1 197 ? 4.001 -7.267 5.961 1.00 83.94 197 CYS A N 1
ATOM 1552 C CA . CYS A 1 197 ? 3.775 -8.709 6.040 1.00 83.94 197 CYS A CA 1
ATOM 1553 C C . CYS A 1 197 ? 3.296 -9.260 4.693 1.00 83.94 197 CYS A C 1
ATOM 1555 O O . CYS A 1 197 ? 2.375 -8.707 4.098 1.00 83.94 197 CYS A O 1
ATOM 1557 N N . SER A 1 198 ? 3.906 -10.352 4.230 1.00 80.94 198 SER A N 1
ATOM 1558 C CA . SER A 1 198 ? 3.500 -11.046 3.006 1.00 80.94 198 SER A CA 1
ATOM 1559 C C . SER A 1 198 ? 2.488 -12.146 3.316 1.00 80.94 198 SER A C 1
ATOM 1561 O O . SER A 1 198 ? 2.740 -13.013 4.159 1.00 80.94 198 SER A O 1
ATOM 1563 N N . TYR A 1 199 ? 1.383 -12.141 2.579 1.00 80.75 199 TYR A N 1
ATOM 1564 C CA . TYR A 1 199 ? 0.305 -13.120 2.647 1.00 80.75 199 TYR A CA 1
ATOM 1565 C C . TYR A 1 199 ? 0.195 -13.850 1.319 1.00 80.75 199 TYR A C 1
ATOM 1567 O O . TYR A 1 199 ? 0.069 -13.212 0.277 1.00 80.75 199 TYR A O 1
ATOM 1575 N N . ARG A 1 200 ? 0.206 -15.180 1.349 1.00 79.38 200 ARG A N 1
ATOM 1576 C CA . ARG A 1 200 ? 0.168 -16.015 0.152 1.00 79.38 200 ARG A CA 1
ATOM 1577 C C . ARG A 1 200 ? -0.952 -17.035 0.240 1.00 79.38 200 ARG A C 1
ATOM 1579 O O . ARG A 1 200 ? -1.080 -17.745 1.232 1.00 79.38 200 ARG A O 1
ATOM 1586 N N . LEU A 1 201 ? -1.713 -17.157 -0.839 1.00 71.38 201 LEU A N 1
ATOM 1587 C CA . LEU A 1 201 ? -2.521 -18.334 -1.121 1.00 71.38 201 LEU A CA 1
ATOM 1588 C C . LEU A 1 201 ? -1.880 -19.050 -2.309 1.00 71.38 201 LEU A C 1
ATOM 1590 O O . LEU A 1 201 ? -2.010 -18.622 -3.456 1.00 71.38 201 LEU A O 1
ATOM 1594 N N . THR A 1 202 ? -1.123 -20.107 -2.014 1.00 64.50 202 THR A N 1
ATOM 1595 C CA . THR A 1 202 ? -0.271 -20.788 -2.995 1.00 64.50 202 THR A CA 1
ATOM 1596 C C . THR A 1 202 ? -1.054 -21.204 -4.247 1.00 64.50 202 THR A C 1
ATOM 1598 O O . THR A 1 202 ? -2.065 -21.896 -4.163 1.00 64.50 202 THR A O 1
ATOM 1601 N N . GLY A 1 203 ? -0.563 -20.782 -5.418 1.00 56.09 203 GLY A N 1
ATOM 1602 C CA . GLY A 1 203 ? -1.186 -21.049 -6.720 1.00 56.09 203 GLY A CA 1
ATOM 1603 C C . GLY A 1 203 ? -2.349 -20.122 -7.090 1.00 56.09 203 GLY A C 1
ATOM 1604 O O . GLY A 1 203 ? -2.881 -20.260 -8.188 1.00 56.09 203 GLY A O 1
ATOM 1605 N N . VAL A 1 204 ? -2.725 -19.187 -6.211 1.00 68.00 204 VAL A N 1
ATOM 1606 C CA . VAL A 1 204 ? -3.845 -18.257 -6.420 1.00 68.00 204 VAL A CA 1
ATOM 1607 C C . VAL A 1 204 ? -3.365 -16.809 -6.404 1.00 68.00 204 VAL A C 1
ATOM 1609 O O . VAL A 1 204 ? -3.493 -16.120 -7.412 1.00 68.00 204 VAL A O 1
ATOM 1612 N N . LEU A 1 205 ? -2.807 -16.343 -5.281 1.00 66.81 205 LEU A N 1
ATOM 1613 C CA . LEU A 1 205 ? -2.432 -14.940 -5.098 1.00 66.81 205 LEU A CA 1
ATOM 1614 C C . LEU A 1 205 ? -1.364 -14.735 -4.019 1.00 66.81 205 LEU A C 1
ATOM 1616 O O . LEU A 1 205 ? -1.111 -15.605 -3.181 1.00 66.81 205 LEU A O 1
ATOM 1620 N N . GLU A 1 206 ? -0.773 -13.545 -4.023 1.00 76.69 206 GLU A N 1
ATOM 1621 C CA . GLU A 1 206 ? 0.076 -13.028 -2.954 1.00 76.69 206 GLU A CA 1
ATOM 1622 C C . GLU A 1 206 ? -0.118 -11.517 -2.827 1.00 76.69 206 GLU A C 1
ATOM 1624 O O . GLU A 1 206 ? -0.247 -10.821 -3.834 1.00 76.69 206 GLU A O 1
ATOM 1629 N N . ALA A 1 207 ? -0.136 -11.017 -1.594 1.00 76.00 207 ALA A N 1
ATOM 1630 C CA . ALA A 1 207 ? -0.229 -9.596 -1.296 1.00 76.00 207 ALA A CA 1
ATOM 1631 C C . ALA A 1 207 ? 0.725 -9.220 -0.160 1.00 76.00 207 ALA A C 1
ATOM 1633 O O . ALA A 1 207 ? 0.944 -9.998 0.771 1.00 76.00 207 ALA A O 1
ATOM 1634 N N . GLN A 1 208 ? 1.253 -8.003 -0.216 1.00 83.81 208 GLN A N 1
ATOM 1635 C CA . GLN A 1 208 ? 2.089 -7.435 0.834 1.00 83.81 208 GLN A CA 1
ATOM 1636 C C . GLN A 1 208 ? 1.630 -5.999 1.105 1.00 83.81 208 GLN A C 1
ATOM 1638 O O . GLN A 1 208 ? 2.190 -5.069 0.525 1.00 83.81 208 GLN A O 1
ATOM 1643 N N . PRO A 1 209 ? 0.598 -5.802 1.945 1.00 91.00 209 PRO A N 1
ATOM 1644 C CA . PRO A 1 209 ? 0.208 -4.461 2.346 1.00 91.00 209 PRO A CA 1
ATOM 1645 C C . PRO A 1 209 ? 1.339 -3.796 3.132 1.00 91.00 209 PRO A C 1
ATOM 1647 O O . PRO A 1 209 ? 2.038 -4.453 3.915 1.00 91.00 209 PRO A O 1
ATOM 1650 N N . ASP A 1 210 ? 1.461 -2.474 3.003 1.00 91.88 210 ASP A N 1
ATOM 1651 C CA . ASP A 1 210 ? 2.377 -1.683 3.833 1.00 91.88 210 ASP A CA 1
ATOM 1652 C C . ASP A 1 210 ? 2.045 -1.872 5.321 1.00 91.88 210 ASP A C 1
ATOM 1654 O O . ASP A 1 210 ? 2.926 -1.952 6.182 1.00 91.88 210 ASP A O 1
ATOM 1658 N N . THR A 1 211 ? 0.756 -1.981 5.662 1.00 95.56 211 THR A N 1
ATOM 1659 C CA . THR A 1 211 ? 0.308 -2.360 7.007 1.00 95.56 211 THR A CA 1
ATOM 1660 C C . THR A 1 211 ? -0.963 -3.179 6.984 1.00 95.56 211 THR A C 1
ATOM 1662 O O . THR A 1 211 ? -1.872 -2.946 6.197 1.00 95.56 211 THR A O 1
ATOM 1665 N N . SER A 1 212 ? -1.040 -4.133 7.902 1.00 97.56 212 SER A N 1
ATOM 1666 C CA . SER A 1 212 ? -2.211 -4.973 8.102 1.00 97.56 212 SER A CA 1
ATOM 1667 C C . SER A 1 212 ? -2.515 -5.151 9.583 1.00 97.56 212 SER A C 1
ATOM 1669 O O . SER A 1 212 ? -1.608 -5.119 10.413 1.00 97.56 212 SER A O 1
ATOM 1671 N N . TYR A 1 213 ? -3.787 -5.340 9.919 1.00 98.38 213 TYR A N 1
ATOM 1672 C CA . TYR A 1 213 ? -4.241 -5.493 11.295 1.00 98.38 213 TYR A CA 1
ATOM 1673 C C . TYR A 1 213 ? -5.138 -6.710 11.463 1.00 98.38 213 TYR A C 1
ATOM 1675 O O . TYR A 1 213 ? -6.142 -6.866 10.770 1.00 98.38 213 TYR A O 1
ATOM 1683 N N . TYR A 1 214 ? -4.804 -7.518 12.463 1.00 98.12 214 TYR A N 1
ATOM 1684 C CA . TYR A 1 214 ? -5.735 -8.445 13.091 1.00 98.12 214 TYR A CA 1
ATOM 1685 C C . TYR A 1 214 ? -6.387 -7.727 14.275 1.00 98.12 214 TYR A C 1
ATOM 1687 O O . TYR A 1 214 ? -5.685 -7.118 15.084 1.00 98.12 214 TYR A O 1
ATOM 1695 N N . LEU A 1 215 ? -7.712 -7.776 14.363 1.00 97.94 215 LEU A N 1
ATOM 1696 C CA . LEU A 1 215 ? -8.547 -7.024 15.298 1.00 97.94 215 LEU A CA 1
ATOM 1697 C C . LEU A 1 215 ? -9.536 -7.960 16.008 1.00 97.94 215 LEU A C 1
ATOM 1699 O O . LEU A 1 215 ? -9.965 -8.977 15.456 1.00 97.94 215 LEU A O 1
ATOM 1703 N N . GLY A 1 216 ? -9.900 -7.612 17.242 1.00 96.19 216 GLY A N 1
ATOM 1704 C CA . GLY A 1 216 ? -10.869 -8.360 18.041 1.00 96.19 216 GLY A CA 1
ATOM 1705 C C . GLY A 1 216 ? -10.460 -9.822 18.239 1.00 96.19 216 GLY A C 1
ATOM 1706 O O . GLY A 1 216 ? -9.327 -10.122 18.615 1.00 96.19 216 GLY A O 1
ATOM 1707 N N . GLU A 1 217 ? -11.382 -10.746 17.973 1.00 94.50 217 GLU A N 1
ATOM 1708 C CA . GLU A 1 217 ? -11.155 -12.185 18.155 1.00 94.50 217 GLU A CA 1
ATOM 1709 C C . GLU A 1 217 ? -10.071 -12.748 17.218 1.00 94.50 217 GLU A C 1
ATOM 1711 O O . GLU A 1 217 ? -9.317 -13.636 17.625 1.00 94.50 217 GLU A O 1
ATOM 1716 N N . LYS A 1 218 ? -9.908 -12.183 16.004 1.00 94.94 218 LYS A N 1
ATOM 1717 C CA . LYS A 1 218 ? -8.901 -12.644 15.025 1.00 94.94 218 LYS A CA 1
ATOM 1718 C C . LYS A 1 218 ? -7.457 -12.439 15.512 1.00 94.94 218 LYS A C 1
ATOM 1720 O O . LYS A 1 218 ? -6.541 -13.045 14.958 1.00 94.94 218 LYS A O 1
ATOM 1725 N N . VAL A 1 219 ? -7.227 -11.644 16.565 1.00 95.50 219 VAL A N 1
ATOM 1726 C CA . VAL A 1 219 ? -5.892 -11.452 17.169 1.00 95.50 219 VAL A CA 1
ATOM 1727 C C . VAL A 1 219 ? -5.290 -12.767 17.662 1.00 95.50 219 VAL A C 1
ATOM 1729 O O . VAL A 1 219 ? -4.083 -12.959 17.538 1.00 95.50 219 VAL A O 1
ATOM 1732 N N . GLN A 1 220 ? -6.108 -13.690 18.177 1.00 91.56 220 GLN A N 1
ATOM 1733 C CA . GLN A 1 220 ? -5.619 -14.978 18.691 1.00 91.56 220 GLN A CA 1
ATOM 1734 C C . GLN A 1 220 ? -5.066 -15.884 17.584 1.00 91.56 220 GLN A C 1
ATOM 1736 O O . GLN A 1 220 ? -4.172 -16.688 17.825 1.00 91.56 220 GLN A O 1
ATOM 1741 N N . SER A 1 221 ? -5.578 -15.729 16.362 1.00 88.25 221 SER A N 1
ATOM 1742 C CA . SER A 1 221 ? -5.120 -16.445 15.167 1.00 88.25 221 SER A CA 1
ATOM 1743 C C . SER A 1 221 ? -4.073 -15.679 14.360 1.00 88.25 221 SER A C 1
ATOM 1745 O O . SER A 1 221 ? -3.693 -16.121 13.278 1.00 88.25 221 SER A O 1
ATOM 1747 N N . ALA A 1 222 ? -3.638 -14.510 14.834 1.00 92.06 222 ALA A N 1
ATOM 1748 C CA . ALA A 1 222 ? -2.728 -13.682 14.068 1.00 92.06 222 ALA A CA 1
ATOM 1749 C C . ALA A 1 222 ? -1.356 -14.373 13.916 1.00 92.06 222 ALA A C 1
ATOM 1751 O O . ALA A 1 222 ? -0.837 -14.947 14.880 1.00 92.06 222 ALA A O 1
ATOM 1752 N N . PRO A 1 223 ? -0.743 -14.311 12.724 1.00 89.88 223 PRO A N 1
ATOM 1753 C CA . PRO A 1 223 ? 0.473 -15.046 12.425 1.00 89.88 223 PRO A CA 1
ATOM 1754 C C . PRO A 1 223 ? 1.661 -14.579 13.278 1.00 89.88 223 PRO A C 1
ATOM 1756 O O . PRO A 1 223 ? 1.780 -13.417 13.693 1.00 89.88 223 PRO A O 1
ATOM 1759 N N . THR A 1 224 ? 2.571 -15.521 13.529 1.00 86.19 224 THR A N 1
ATOM 1760 C CA . THR A 1 224 ? 3.832 -15.311 14.249 1.00 86.19 224 THR A CA 1
ATOM 1761 C C . THR A 1 224 ? 4.974 -16.020 13.520 1.00 86.19 224 THR A C 1
ATOM 1763 O O . THR A 1 224 ? 4.743 -16.958 12.762 1.00 86.19 224 THR A O 1
ATOM 1766 N N . GLY A 1 225 ? 6.209 -15.569 13.747 1.00 82.19 225 GLY A N 1
ATOM 1767 C CA . GLY A 1 225 ? 7.397 -16.088 13.066 1.00 82.19 225 GLY A CA 1
ATOM 1768 C C . GLY A 1 225 ? 7.891 -15.174 11.944 1.00 82.19 225 GLY A C 1
ATOM 1769 O O . GLY A 1 225 ? 7.462 -14.028 11.827 1.00 82.19 225 GLY A O 1
ATOM 1770 N N . SER A 1 226 ? 8.851 -15.675 11.166 1.00 69.50 226 SER A N 1
ATOM 1771 C CA . SER A 1 226 ? 9.551 -14.931 10.108 1.00 69.50 226 SER A CA 1
ATOM 1772 C C . SER A 1 226 ? 9.236 -15.421 8.691 1.00 69.50 226 SER A C 1
ATOM 1774 O O . SER A 1 226 ? 9.790 -14.892 7.730 1.00 69.50 226 SER A O 1
ATOM 1776 N N . SER A 1 227 ? 8.390 -16.443 8.547 1.00 71.38 227 SER A N 1
ATOM 1777 C CA . SER A 1 227 ? 7.967 -16.966 7.249 1.00 71.38 227 SER A CA 1
ATOM 1778 C C . SER A 1 227 ? 6.805 -16.164 6.666 1.00 71.38 227 SER A C 1
ATOM 1780 O O . SER A 1 227 ? 6.057 -15.508 7.390 1.00 71.38 227 SER A O 1
ATOM 1782 N N . ILE A 1 228 ? 6.627 -16.281 5.350 1.00 68.81 228 ILE A N 1
ATOM 1783 C CA . ILE A 1 228 ? 5.434 -15.804 4.643 1.00 68.81 228 ILE A CA 1
ATOM 1784 C C . ILE A 1 228 ? 4.192 -16.462 5.251 1.00 68.81 228 ILE A C 1
ATOM 1786 O O . ILE A 1 228 ? 4.224 -17.631 5.646 1.00 68.81 228 ILE A O 1
ATOM 1790 N N . VAL A 1 229 ? 3.110 -15.695 5.352 1.00 80.81 229 VAL A N 1
ATOM 1791 C CA . VAL A 1 229 ? 1.853 -16.159 5.929 1.00 80.81 229 VAL A CA 1
ATOM 1792 C C . VAL A 1 229 ? 1.075 -16.945 4.878 1.00 80.81 229 VAL A C 1
ATOM 1794 O O . VAL A 1 229 ? 0.608 -16.375 3.895 1.00 80.81 229 VAL A O 1
ATOM 1797 N N . GLU A 1 230 ? 0.911 -18.250 5.091 1.00 81.81 230 GLU A N 1
ATOM 1798 C CA . GLU A 1 230 ? 0.121 -19.113 4.206 1.00 81.81 230 GLU A CA 1
ATOM 1799 C C . GLU A 1 230 ? -1.374 -19.040 4.563 1.00 81.81 230 GLU A C 1
ATOM 1801 O O . GLU A 1 230 ? -1.837 -19.634 5.541 1.00 81.81 230 GLU A O 1
ATOM 1806 N N . LEU A 1 231 ? -2.152 -18.340 3.733 1.00 82.88 231 LEU A N 1
ATOM 1807 C CA . LEU A 1 231 ? -3.593 -18.097 3.900 1.00 82.88 231 LEU A CA 1
ATOM 1808 C C . LEU A 1 231 ? -4.454 -19.364 3.790 1.00 82.88 231 LEU A C 1
ATOM 1810 O O . LEU A 1 231 ? -5.621 -19.358 4.164 1.00 82.88 231 LEU A O 1
ATOM 1814 N N . ALA A 1 232 ? -3.888 -20.477 3.318 1.00 80.69 232 ALA A N 1
ATOM 1815 C CA . ALA A 1 232 ? -4.551 -21.778 3.392 1.00 80.69 232 ALA A CA 1
ATOM 1816 C C . ALA A 1 232 ? -4.690 -22.293 4.841 1.00 80.69 232 ALA A C 1
ATOM 1818 O O . ALA A 1 232 ? -5.458 -23.220 5.090 1.00 80.69 232 ALA A O 1
ATOM 1819 N N . GLN A 1 233 ? -3.921 -21.733 5.783 1.00 84.50 233 GLN A N 1
ATOM 1820 C CA . GLN A 1 233 ? -3.844 -22.191 7.175 1.00 84.50 233 GLN A CA 1
ATOM 1821 C C . GLN A 1 233 ? -4.339 -21.149 8.179 1.00 84.50 233 GLN A C 1
ATOM 1823 O O . GLN A 1 233 ? -4.724 -21.509 9.291 1.00 84.50 233 GLN A O 1
ATOM 1828 N N . VAL A 1 234 ? -4.320 -19.868 7.810 1.00 87.19 234 VAL A N 1
ATOM 1829 C CA . VAL A 1 234 ? -4.737 -18.768 8.680 1.00 87.19 234 VAL A CA 1
ATOM 1830 C C . VAL A 1 234 ? -5.660 -17.810 7.948 1.00 87.19 234 VAL A C 1
ATOM 1832 O O . VAL A 1 234 ? -5.540 -17.604 6.742 1.00 87.19 234 VAL A O 1
ATOM 1835 N N . SER A 1 235 ? -6.563 -17.188 8.698 1.00 90.56 235 SER A N 1
ATOM 1836 C CA . SER A 1 235 ? -7.448 -16.166 8.152 1.00 90.56 235 SER A CA 1
ATOM 1837 C C . SER A 1 235 ? -6.663 -14.919 7.719 1.00 90.56 235 SER A C 1
ATOM 1839 O O . SER A 1 235 ? -5.666 -14.566 8.365 1.00 90.56 235 SER A O 1
ATOM 1841 N N . PRO A 1 236 ? -7.129 -14.210 6.678 1.00 93.25 236 PRO A N 1
ATOM 1842 C CA . PRO A 1 236 ? -6.583 -12.909 6.307 1.00 93.25 236 PRO A CA 1
ATOM 1843 C C . PRO A 1 236 ? -6.764 -11.874 7.436 1.00 93.25 236 PRO A C 1
ATOM 1845 O O . PRO A 1 236 ? -7.630 -12.049 8.309 1.00 93.25 236 PRO A O 1
ATOM 1848 N N . PRO A 1 237 ? -5.964 -10.790 7.438 1.00 96.81 237 PRO A N 1
ATOM 1849 C CA . PRO A 1 237 ? -6.138 -9.691 8.382 1.00 96.81 237 PRO A CA 1
ATOM 1850 C C . PRO A 1 237 ? -7.515 -9.033 8.212 1.00 96.81 237 PRO A C 1
ATOM 1852 O O . PRO A 1 237 ? -8.117 -9.081 7.140 1.00 96.81 237 PRO A O 1
ATOM 1855 N N . ASN A 1 238 ? -8.011 -8.384 9.267 1.00 98.12 238 ASN A N 1
ATOM 1856 C CA . ASN A 1 238 ? -9.244 -7.601 9.189 1.00 98.12 238 ASN A CA 1
ATOM 1857 C C . ASN A 1 238 ? -9.066 -6.381 8.282 1.00 98.12 238 ASN A C 1
ATOM 1859 O O . ASN A 1 238 ? -9.928 -6.091 7.465 1.00 98.12 238 ASN A O 1
ATOM 1863 N N . LEU A 1 239 ? -7.945 -5.676 8.420 1.00 98.50 239 LEU A N 1
ATOM 1864 C CA . LEU A 1 239 ? -7.680 -4.427 7.711 1.00 98.50 239 LEU A CA 1
ATOM 1865 C C . LEU A 1 239 ? -6.341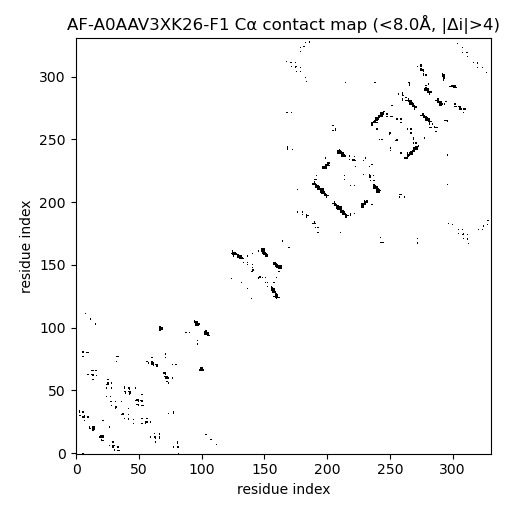 -4.516 6.978 1.00 98.50 239 LEU A C 1
ATOM 1867 O O . LEU A 1 239 ? -5.340 -4.904 7.584 1.00 98.50 239 LEU A O 1
ATOM 1871 N N . ALA A 1 240 ? -6.320 -4.127 5.704 1.00 97.56 240 ALA A N 1
ATOM 1872 C CA . ALA A 1 240 ? -5.114 -3.932 4.900 1.00 97.56 240 ALA A CA 1
ATOM 1873 C C . ALA A 1 240 ? -5.012 -2.475 4.424 1.00 97.56 240 ALA A C 1
ATOM 1875 O O . ALA A 1 240 ? -6.007 -1.870 4.031 1.00 97.56 240 ALA A O 1
ATOM 1876 N N . ILE A 1 241 ? -3.808 -1.906 4.468 1.00 97.94 241 ILE A N 1
ATOM 1877 C CA . ILE A 1 241 ? -3.549 -0.495 4.175 1.00 97.94 241 ILE A CA 1
ATOM 1878 C C . ILE A 1 241 ? -2.348 -0.378 3.236 1.00 97.94 241 ILE A C 1
ATOM 1880 O O . ILE A 1 241 ? -1.282 -0.929 3.516 1.00 97.94 241 ILE A O 1
ATOM 1884 N N . GLU A 1 242 ? -2.516 0.389 2.162 1.00 93.94 242 GLU A N 1
ATOM 1885 C CA . GLU A 1 242 ? -1.446 0.812 1.253 1.00 93.94 242 GLU A CA 1
ATOM 1886 C C . GLU A 1 242 ? -1.174 2.307 1.445 1.00 93.94 242 GLU A C 1
ATOM 1888 O O . GLU A 1 242 ? -2.101 3.122 1.441 1.00 93.94 242 GLU A O 1
ATOM 1893 N N . ILE A 1 243 ? 0.097 2.674 1.606 1.00 91.12 243 ILE A N 1
ATOM 1894 C CA . ILE A 1 243 ? 0.558 4.054 1.757 1.00 91.12 243 ILE A CA 1
ATOM 1895 C C . ILE A 1 243 ? 1.227 4.486 0.450 1.00 91.12 243 ILE A C 1
ATOM 1897 O O . ILE A 1 243 ? 2.340 4.068 0.126 1.00 91.12 243 ILE A O 1
ATOM 1901 N N . VAL A 1 244 ? 0.570 5.362 -0.303 1.00 85.62 244 VAL A N 1
ATOM 1902 C CA . VAL A 1 244 ? 0.911 5.669 -1.695 1.00 85.62 244 VAL A CA 1
ATOM 1903 C C . VAL A 1 244 ? 1.381 7.111 -1.850 1.00 85.62 244 VAL A C 1
ATOM 1905 O O . VAL A 1 244 ? 0.693 8.043 -1.448 1.00 85.62 244 VAL A O 1
ATOM 1908 N N . ASP A 1 245 ? 2.535 7.292 -2.495 1.00 69.81 245 ASP A N 1
ATOM 1909 C CA . ASP A 1 245 ? 3.178 8.603 -2.694 1.00 69.81 245 ASP A CA 1
ATOM 1910 C C . ASP A 1 245 ? 3.120 9.108 -4.140 1.00 69.81 245 ASP A C 1
ATOM 1912 O O . ASP A 1 245 ? 3.171 10.300 -4.374 1.00 69.81 245 ASP A O 1
ATOM 1916 N N . ILE A 1 246 ? 2.977 8.244 -5.150 1.00 65.19 246 ILE A N 1
ATOM 1917 C CA . ILE A 1 246 ? 3.131 8.696 -6.549 1.00 65.19 246 ILE A CA 1
ATOM 1918 C C . ILE A 1 246 ? 1.863 8.496 -7.375 1.00 65.19 246 ILE A C 1
ATOM 1920 O O . ILE A 1 246 ? 1.399 9.410 -8.053 1.00 65.19 246 ILE A O 1
ATOM 1924 N N . THR A 1 247 ? 1.309 7.286 -7.409 1.00 65.19 247 THR A N 1
ATOM 1925 C CA . THR A 1 247 ? 0.167 6.982 -8.277 1.00 65.19 247 THR A CA 1
ATOM 1926 C C . THR A 1 247 ? -0.773 6.026 -7.576 1.00 65.19 247 THR A C 1
ATOM 1928 O O . THR A 1 247 ? -0.485 4.848 -7.466 1.00 65.19 247 THR A O 1
ATOM 1931 N N . VAL A 1 248 ? -1.929 6.546 -7.169 1.00 74.81 248 VAL A N 1
ATOM 1932 C CA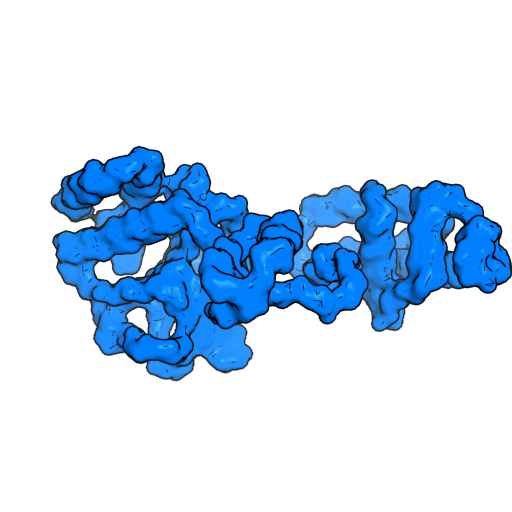 . VAL A 1 248 ? -2.981 5.810 -6.443 1.00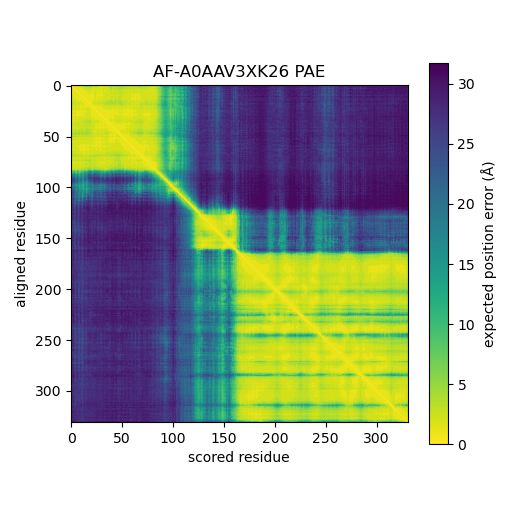 74.81 248 VAL A CA 1
ATOM 1933 C C . VAL A 1 248 ? -3.893 4.966 -7.333 1.00 74.81 248 VAL A C 1
ATOM 1935 O O . VAL A 1 248 ? -4.828 4.344 -6.841 1.00 74.81 248 VAL A O 1
ATOM 1938 N N . SER A 1 249 ? -3.706 5.010 -8.655 1.00 67.25 249 SER A N 1
ATOM 1939 C CA . SER A 1 249 ? -4.605 4.350 -9.612 1.00 67.25 249 SER A CA 1
ATOM 1940 C C . SER A 1 249 ? -4.619 2.836 -9.441 1.00 67.25 249 SER A C 1
ATOM 1942 O O . SER A 1 249 ? -5.681 2.232 -9.547 1.00 67.25 249 SER A O 1
ATOM 1944 N N . ASP A 1 250 ? -3.449 2.241 -9.218 1.00 61.91 250 ASP A N 1
ATOM 1945 C CA . ASP A 1 250 ? -3.308 0.794 -9.077 1.00 61.91 250 ASP A CA 1
ATOM 1946 C C . ASP A 1 250 ? -3.883 0.321 -7.738 1.00 61.91 250 ASP A C 1
ATOM 1948 O O . ASP A 1 250 ? -4.709 -0.589 -7.697 1.00 61.91 250 ASP A O 1
ATOM 1952 N N . ASP A 1 251 ? -3.563 1.047 -6.663 1.00 79.75 251 ASP A N 1
ATOM 1953 C CA . ASP A 1 251 ? -4.098 0.816 -5.320 1.00 79.75 251 ASP A CA 1
ATOM 1954 C C . ASP A 1 251 ? -5.632 0.926 -5.286 1.00 79.75 251 ASP A C 1
ATOM 1956 O O . ASP A 1 251 ? -6.315 0.088 -4.712 1.00 79.75 251 ASP A O 1
ATOM 1960 N N . LYS A 1 252 ? -6.224 1.895 -5.995 1.00 78.94 252 LYS A N 1
ATOM 1961 C CA . LYS A 1 252 ? -7.693 2.013 -6.126 1.00 78.94 252 LYS A CA 1
ATOM 1962 C C . LYS A 1 252 ? -8.310 0.984 -7.094 1.00 78.94 252 LYS A C 1
ATOM 1964 O O . LYS A 1 252 ? -9.532 0.800 -7.083 1.00 78.94 252 LYS A O 1
ATOM 1969 N N . GLY A 1 253 ? -7.494 0.359 -7.944 1.00 75.50 253 GLY A N 1
ATOM 1970 C CA . GLY A 1 253 ? -7.885 -0.507 -9.056 1.00 75.50 253 GLY A CA 1
ATOM 1971 C C . GLY A 1 253 ? -7.587 -1.984 -8.799 1.00 75.50 253 GLY A C 1
ATOM 1972 O O . GLY A 1 253 ? -8.343 -2.644 -8.091 1.00 75.50 253 GLY A O 1
ATOM 1973 N N . GLU A 1 254 ? -6.517 -2.502 -9.405 1.00 70.62 254 GLU A N 1
ATOM 1974 C CA . GLU A 1 254 ? -6.164 -3.930 -9.396 1.00 70.62 254 GLU A CA 1
ATOM 1975 C C . GLU A 1 254 ? -5.817 -4.438 -7.996 1.00 70.62 254 GLU A C 1
ATOM 1977 O O . GLU A 1 254 ? -6.277 -5.507 -7.597 1.00 70.62 254 GLU A O 1
ATOM 1982 N N . LYS A 1 255 ? -5.088 -3.654 -7.192 1.00 76.06 255 LYS A N 1
ATOM 1983 C CA . LYS A 1 255 ? -4.812 -4.042 -5.803 1.00 76.06 255 LYS A CA 1
ATOM 1984 C C . LYS A 1 255 ? -6.087 -4.106 -4.966 1.00 76.06 255 LYS A C 1
ATOM 1986 O O . LYS A 1 255 ? -6.228 -5.015 -4.158 1.00 76.06 255 LYS A O 1
ATOM 1991 N N . ARG A 1 256 ? -7.057 -3.212 -5.184 1.00 86.25 256 ARG A N 1
ATOM 1992 C CA . ARG A 1 256 ? -8.370 -3.321 -4.528 1.00 86.25 256 ARG A CA 1
ATOM 1993 C C . ARG A 1 256 ? -9.040 -4.657 -4.860 1.00 86.25 256 ARG A C 1
ATOM 1995 O O . ARG A 1 256 ? -9.516 -5.316 -3.945 1.00 86.25 256 ARG A O 1
ATOM 2002 N N . LEU A 1 257 ? -9.030 -5.080 -6.128 1.00 80.31 257 LEU A N 1
ATOM 2003 C CA . LEU A 1 257 ? -9.561 -6.391 -6.538 1.00 80.31 257 LEU A CA 1
ATOM 2004 C C . LEU A 1 257 ? -8.775 -7.553 -5.906 1.00 80.31 257 LEU A C 1
ATOM 2006 O O . LEU A 1 257 ? -9.373 -8.531 -5.466 1.00 80.31 257 LEU A O 1
ATOM 2010 N N . LEU A 1 258 ? -7.449 -7.430 -5.791 1.00 77.38 258 LEU A N 1
ATOM 2011 C CA . LEU A 1 258 ? -6.612 -8.397 -5.077 1.00 77.38 258 LEU A CA 1
ATOM 2012 C C . LEU A 1 258 ? -7.042 -8.538 -3.609 1.00 77.38 258 LEU A C 1
ATOM 2014 O O . LEU A 1 258 ? -7.181 -9.658 -3.127 1.00 77.38 258 LEU A O 1
ATOM 2018 N N . TYR A 1 259 ? -7.287 -7.433 -2.901 1.00 88.06 259 TYR A N 1
ATOM 2019 C CA . TYR A 1 259 ? -7.738 -7.477 -1.505 1.00 88.06 259 TYR A CA 1
ATOM 2020 C C . TYR A 1 259 ? -9.204 -7.929 -1.358 1.00 88.06 259 TYR A C 1
ATOM 2022 O O . TYR A 1 259 ? -9.537 -8.572 -0.361 1.00 88.06 259 TYR A O 1
ATOM 2030 N N . GLU A 1 260 ? -10.058 -7.692 -2.361 1.00 89.38 260 GLU A N 1
ATOM 2031 C CA . GLU A 1 260 ? -11.390 -8.311 -2.457 1.00 89.38 260 GLU A CA 1
ATOM 2032 C C . GLU A 1 260 ? -11.306 -9.843 -2.581 1.00 89.38 260 GLU A C 1
ATOM 2034 O O . GLU A 1 260 ? -12.119 -10.560 -1.990 1.00 89.38 260 GLU A O 1
ATOM 2039 N N . GLU A 1 261 ? -10.326 -10.364 -3.326 1.00 83.75 261 GLU A N 1
ATOM 2040 C CA . GLU A 1 261 ? -10.096 -11.808 -3.466 1.00 83.75 261 GLU A CA 1
ATOM 2041 C C . GLU A 1 261 ? -9.405 -12.405 -2.234 1.00 83.75 261 GLU A C 1
ATOM 2043 O O . GLU A 1 261 ? -9.730 -13.516 -1.821 1.00 83.75 261 GLU A O 1
ATOM 2048 N N . LEU A 1 262 ? -8.524 -11.639 -1.582 1.00 83.81 262 LEU A N 1
ATOM 2049 C CA . LEU A 1 262 ? -7.874 -12.018 -0.324 1.00 83.81 262 LEU A CA 1
ATOM 2050 C C . LEU A 1 262 ? -8.860 -12.097 0.854 1.00 83.81 262 LEU A C 1
ATOM 2052 O O . LEU A 1 262 ? -8.533 -12.706 1.871 1.00 83.81 262 LEU A O 1
ATOM 2056 N N . LYS A 1 263 ? -10.060 -11.515 0.715 1.00 90.94 263 LYS A N 1
ATOM 2057 C CA . LYS A 1 263 ? -11.127 -11.486 1.731 1.00 90.94 263 LYS A CA 1
ATOM 2058 C C . LYS A 1 263 ? -10.696 -10.815 3.042 1.00 90.94 263 LYS A C 1
ATOM 2060 O O . LYS A 1 263 ? -11.019 -11.306 4.124 1.00 90.94 263 LYS A O 1
ATOM 2065 N N . VAL A 1 264 ? -9.973 -9.694 2.952 1.00 94.69 264 VAL A N 1
ATOM 2066 C CA . VAL A 1 264 ? -9.872 -8.768 4.101 1.00 94.69 264 VAL A CA 1
ATOM 2067 C C . VAL A 1 264 ? -11.250 -8.178 4.400 1.00 94.69 264 VAL A C 1
ATOM 2069 O O . VAL A 1 264 ? -12.103 -8.181 3.520 1.00 94.69 264 VAL A O 1
ATOM 2072 N N . ASP A 1 265 ? -11.477 -7.660 5.606 1.00 97.00 265 ASP A N 1
ATOM 2073 C CA . ASP A 1 265 ? -12.760 -7.023 5.941 1.00 97.00 265 ASP A CA 1
ATOM 2074 C C . ASP A 1 265 ? -12.785 -5.563 5.430 1.00 97.00 265 ASP A C 1
ATOM 2076 O O . ASP A 1 265 ? -13.794 -5.079 4.914 1.00 97.00 265 ASP A O 1
ATOM 2080 N N . GLU A 1 266 ? -11.643 -4.869 5.506 1.00 98.25 266 GLU A N 1
ATOM 2081 C CA . GLU A 1 266 ? -11.448 -3.514 4.985 1.00 98.25 266 GLU A CA 1
ATOM 2082 C C . GLU A 1 266 ? -10.114 -3.331 4.260 1.00 98.25 266 GLU A C 1
ATOM 2084 O O . GLU A 1 266 ? -9.083 -3.896 4.634 1.00 98.25 266 GLU A O 1
ATOM 2089 N N . TYR A 1 267 ? -10.133 -2.461 3.250 1.00 98.19 267 TYR A N 1
ATOM 2090 C CA . TYR A 1 267 ? -8.960 -2.073 2.478 1.00 98.19 267 TYR A CA 1
ATOM 2091 C C . TYR A 1 267 ? -8.871 -0.555 2.319 1.00 98.19 267 TYR A C 1
ATOM 2093 O O . TYR A 1 267 ? -9.812 0.078 1.831 1.00 98.19 267 TYR A O 1
ATOM 2101 N N . TRP A 1 268 ? -7.759 0.046 2.742 1.00 98.50 268 TRP A N 1
ATOM 2102 C CA . TRP A 1 268 ? -7.562 1.497 2.710 1.00 98.50 268 TRP A CA 1
ATOM 2103 C C . TRP A 1 268 ? -6.372 1.888 1.834 1.00 98.50 268 TRP A C 1
ATOM 2105 O O . TRP A 1 268 ? -5.284 1.327 1.942 1.00 98.50 268 TRP A O 1
ATOM 2115 N N . VAL A 1 269 ? -6.569 2.919 1.015 1.00 96.31 269 VAL A N 1
ATOM 2116 C CA . VAL A 1 269 ? -5.521 3.553 0.210 1.00 96.31 269 VAL A CA 1
ATOM 2117 C C . VAL A 1 269 ? -5.264 4.948 0.759 1.00 96.31 269 VAL A C 1
ATOM 2119 O O . VAL A 1 269 ? -6.146 5.805 0.685 1.00 96.31 269 VAL A O 1
ATOM 2122 N N . VAL A 1 270 ? -4.064 5.181 1.282 1.00 95.81 270 VAL A N 1
ATOM 2123 C CA . VAL A 1 270 ? -3.630 6.474 1.822 1.00 95.81 270 VAL A CA 1
ATOM 2124 C C . VAL A 1 270 ? -2.805 7.207 0.766 1.00 95.81 270 VAL A C 1
ATOM 2126 O O . VAL A 1 270 ? -1.733 6.745 0.392 1.00 95.81 270 VAL A O 1
ATOM 2129 N N . ASP A 1 271 ? -3.296 8.343 0.277 1.00 91.94 271 ASP A N 1
ATOM 2130 C CA . ASP A 1 271 ? -2.578 9.238 -0.638 1.00 91.94 271 ASP A CA 1
ATOM 2131 C C . ASP A 1 271 ? -1.774 10.251 0.186 1.00 91.94 271 ASP A C 1
ATOM 2133 O O . ASP A 1 271 ? -2.332 11.222 0.710 1.00 91.94 271 ASP A O 1
ATOM 2137 N N . VAL A 1 272 ? -0.462 10.028 0.321 1.00 84.00 272 VAL A N 1
ATOM 2138 C CA . VAL A 1 272 ? 0.367 10.853 1.214 1.00 84.00 272 VAL A CA 1
ATOM 2139 C C . VAL A 1 272 ? 0.552 12.283 0.711 1.00 84.00 272 VAL A C 1
ATOM 2141 O O . VAL A 1 272 ? 0.677 13.218 1.508 1.00 84.00 272 VAL A O 1
ATOM 2144 N N . GLN A 1 273 ? 0.506 12.481 -0.610 1.00 84.12 273 GLN A N 1
ATOM 2145 C CA . GLN A 1 273 ? 0.634 13.806 -1.217 1.00 84.12 273 GLN A CA 1
ATOM 2146 C C . GLN A 1 273 ? -0.604 14.656 -0.970 1.00 84.12 273 GLN A C 1
ATOM 2148 O O . GLN A 1 273 ? -0.499 15.872 -0.812 1.00 84.12 273 GLN A O 1
ATOM 2153 N N . LYS A 1 274 ? -1.780 14.028 -0.916 1.00 89.81 274 LYS A N 1
ATOM 2154 C CA . LYS A 1 274 ? -3.048 14.735 -0.707 1.00 89.81 274 LYS A CA 1
ATOM 2155 C C . LYS A 1 274 ? -3.552 14.702 0.727 1.00 89.81 274 LYS A C 1
ATOM 2157 O O . LYS A 1 274 ? -4.457 15.468 1.024 1.00 89.81 274 LYS A O 1
ATOM 2162 N N . ALA A 1 275 ? -2.950 13.883 1.593 1.00 92.69 275 ALA A N 1
ATOM 2163 C CA . ALA A 1 275 ? -3.481 13.587 2.925 1.00 92.69 275 ALA A CA 1
ATOM 2164 C C . ALA A 1 275 ? -4.937 13.076 2.862 1.00 92.69 275 ALA A C 1
ATOM 2166 O O . ALA A 1 275 ? -5.764 13.399 3.708 1.00 92.69 275 ALA A O 1
ATOM 2167 N N . GLU A 1 276 ? -5.244 12.274 1.838 1.00 94.94 276 GLU A N 1
ATOM 2168 C CA . GLU A 1 276 ? -6.572 11.698 1.600 1.00 94.94 276 GLU A CA 1
ATOM 2169 C C . GLU A 1 276 ? -6.541 10.185 1.812 1.00 94.94 276 GLU A C 1
ATOM 2171 O O . GLU A 1 276 ? -5.573 9.512 1.454 1.00 94.94 276 GLU A O 1
ATOM 2176 N N . ILE A 1 277 ? -7.637 9.627 2.320 1.00 97.50 277 ILE A N 1
ATOM 2177 C CA . ILE A 1 277 ? -7.803 8.191 2.506 1.00 97.50 277 ILE A CA 1
ATOM 2178 C C . ILE A 1 277 ? -9.040 7.730 1.744 1.00 97.50 277 ILE A C 1
ATOM 2180 O O . ILE A 1 277 ? -10.165 8.201 1.919 1.00 97.50 277 ILE A O 1
ATOM 2184 N N . VAL A 1 278 ? -8.839 6.741 0.881 1.00 97.38 278 VAL A N 1
ATOM 2185 C CA . VAL A 1 278 ? -9.930 6.026 0.229 1.00 97.38 278 VAL A CA 1
ATOM 2186 C C . VAL A 1 278 ? -10.082 4.671 0.897 1.00 97.38 278 VAL A C 1
ATOM 2188 O O . VAL A 1 278 ? -9.292 3.766 0.650 1.00 97.38 278 VAL A O 1
ATOM 2191 N N . ALA A 1 279 ? -11.101 4.552 1.743 1.00 98.31 279 ALA A N 1
ATOM 2192 C CA . ALA A 1 279 ? -11.410 3.334 2.476 1.00 98.31 279 ALA A CA 1
ATOM 2193 C C . ALA A 1 279 ? -12.544 2.546 1.809 1.00 98.31 279 ALA A C 1
ATOM 2195 O O . ALA A 1 279 ? -13.538 3.118 1.345 1.00 98.31 279 ALA A O 1
ATOM 2196 N N . PHE A 1 280 ? -12.397 1.226 1.803 1.00 98.31 280 PHE A N 1
ATOM 2197 C CA . PHE A 1 280 ? -13.370 0.281 1.287 1.00 98.31 280 PHE A CA 1
ATOM 2198 C C . PHE A 1 280 ? -13.702 -0.776 2.336 1.00 98.31 280 PHE A C 1
ATOM 2200 O O . PHE A 1 280 ? -12.806 -1.332 2.965 1.00 98.31 280 PHE A O 1
ATOM 2207 N N . GLU A 1 281 ? -14.987 -1.080 2.468 1.00 98.25 281 GLU A N 1
ATOM 2208 C CA . GLU A 1 281 ? -15.464 -2.323 3.074 1.00 98.25 281 GLU A CA 1
ATOM 2209 C C . GLU A 1 281 ? -15.546 -3.383 1.978 1.00 98.25 281 GLU A C 1
ATOM 2211 O O . GLU A 1 281 ? -16.091 -3.118 0.897 1.00 98.25 281 GLU A O 1
ATOM 2216 N N . ILE A 1 282 ? -15.010 -4.568 2.255 1.00 96.12 282 ILE A N 1
ATOM 2217 C CA . ILE A 1 282 ? -15.070 -5.713 1.349 1.00 96.12 282 ILE A CA 1
ATOM 2218 C C . ILE A 1 282 ? -16.282 -6.561 1.725 1.00 96.12 282 ILE A C 1
ATOM 2220 O O . ILE A 1 282 ? -16.469 -6.931 2.884 1.00 96.12 282 ILE A O 1
ATOM 2224 N N . LEU A 1 283 ? -17.129 -6.859 0.742 1.00 93.88 283 LEU A N 1
ATOM 2225 C CA . LEU A 1 283 ? -18.387 -7.559 0.982 1.00 93.88 283 LEU A CA 1
ATOM 2226 C C . LEU A 1 283 ? -18.193 -9.076 0.872 1.00 93.88 283 LEU A C 1
ATOM 2228 O O . LEU A 1 283 ? -17.425 -9.570 0.043 1.00 93.88 283 LEU A O 1
ATOM 2232 N N . ALA A 1 284 ? -18.913 -9.832 1.703 1.00 85.19 284 ALA A N 1
ATOM 2233 C CA . ALA A 1 284 ? -18.790 -11.290 1.772 1.00 85.19 284 ALA A CA 1
ATOM 2234 C C . ALA A 1 284 ? -19.196 -12.002 0.467 1.00 85.19 284 ALA A C 1
ATOM 2236 O O . ALA A 1 284 ? -18.686 -13.079 0.165 1.00 85.19 284 ALA A O 1
ATOM 2237 N N . ASP A 1 285 ? -20.097 -11.402 -0.312 1.00 83.94 285 ASP A N 1
ATOM 2238 C CA . ASP A 1 285 ? -20.546 -11.874 -1.624 1.00 83.94 285 ASP A CA 1
ATOM 2239 C C . ASP A 1 285 ? -19.638 -11.425 -2.784 1.00 83.94 285 ASP A C 1
ATOM 2241 O O . ASP A 1 285 ? -19.876 -11.790 -3.936 1.00 83.94 285 ASP A O 1
ATOM 2245 N N . GLY A 1 286 ? -18.556 -10.704 -2.477 1.00 78.00 286 GLY A N 1
ATOM 2246 C CA . GLY A 1 286 ? -17.598 -10.173 -3.439 1.00 78.00 286 GLY A CA 1
ATOM 2247 C C . GLY A 1 286 ? -17.804 -8.687 -3.732 1.00 78.00 286 GLY A C 1
ATOM 2248 O O . GLY A 1 286 ? -18.859 -8.107 -3.484 1.00 78.00 286 GLY A O 1
ATOM 2249 N N . GLY A 1 287 ? -16.767 -8.054 -4.280 1.00 90.88 287 GLY A N 1
ATOM 2250 C CA . GLY A 1 287 ? -16.756 -6.611 -4.491 1.00 90.88 287 GLY A CA 1
ATOM 2251 C C . GLY A 1 287 ? -16.451 -5.816 -3.221 1.00 90.88 287 GLY A C 1
ATOM 2252 O O . GLY A 1 287 ? -16.147 -6.351 -2.152 1.00 90.88 287 GLY A O 1
ATOM 2253 N N . SER A 1 288 ? -16.542 -4.495 -3.351 1.00 96.62 288 SER A N 1
ATOM 2254 C CA . SER A 1 288 ? -16.328 -3.563 -2.250 1.00 96.62 288 SER A CA 1
ATOM 2255 C C . SER A 1 288 ? -17.155 -2.293 -2.408 1.00 96.62 288 SER A C 1
ATOM 2257 O O . SER A 1 288 ? -17.565 -1.919 -3.512 1.00 96.62 288 SER A O 1
ATOM 2259 N N . ARG A 1 289 ? -17.391 -1.600 -1.293 1.00 96.62 289 ARG A N 1
ATOM 2260 C CA . ARG A 1 289 ? -18.046 -0.287 -1.279 1.00 96.62 289 ARG A CA 1
ATOM 2261 C C . ARG A 1 289 ? -17.218 0.729 -0.518 1.00 96.62 289 ARG A C 1
ATOM 2263 O O . ARG A 1 289 ? -16.540 0.397 0.449 1.00 96.62 289 ARG A O 1
ATOM 2270 N N . ARG A 1 290 ? -17.291 1.987 -0.952 1.00 97.69 290 ARG A N 1
ATOM 2271 C CA . ARG A 1 290 ? -16.586 3.081 -0.284 1.00 97.69 290 ARG A CA 1
ATOM 2272 C C . ARG A 1 290 ? -17.223 3.383 1.069 1.00 97.69 290 ARG A C 1
ATOM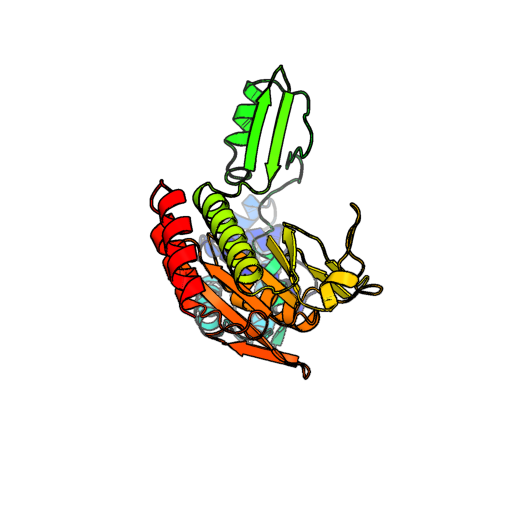 2274 O O . ARG A 1 290 ? -18.447 3.473 1.163 1.00 97.69 290 ARG A O 1
ATOM 2281 N N . ILE A 1 291 ? -16.383 3.585 2.077 1.00 98.38 291 ILE A N 1
ATOM 2282 C CA . ILE A 1 291 ? -16.787 3.929 3.442 1.00 98.38 291 ILE A CA 1
ATOM 2283 C C . ILE A 1 291 ? -16.092 5.212 3.908 1.00 98.38 291 ILE A C 1
ATOM 2285 O O . ILE A 1 291 ? -15.027 5.580 3.414 1.00 98.38 291 ILE A O 1
ATOM 2289 N N . TYR A 1 292 ? -16.720 5.892 4.866 1.00 97.94 292 TYR A N 1
ATOM 2290 C CA . TYR A 1 292 ? -16.203 7.114 5.505 1.00 97.94 292 TYR A CA 1
ATOM 2291 C C . TYR A 1 292 ? -16.025 6.951 7.021 1.00 97.94 292 TYR A C 1
ATOM 2293 O O . TYR A 1 292 ? -15.439 7.802 7.687 1.00 97.94 292 TYR A O 1
ATOM 2301 N N . GLN A 1 293 ? -16.504 5.831 7.556 1.00 98.06 293 GLN A N 1
ATOM 2302 C CA . GLN A 1 293 ? -16.308 5.393 8.926 1.00 98.06 293 GLN A CA 1
ATOM 2303 C C . GLN A 1 293 ? -15.925 3.918 8.887 1.00 98.06 293 GLN A C 1
ATOM 2305 O O . GLN A 1 293 ? -16.543 3.147 8.147 1.00 98.06 293 GLN A O 1
ATOM 2310 N N . SER A 1 294 ? -14.911 3.542 9.661 1.00 98.19 294 SER A N 1
ATOM 2311 C CA . SER A 1 294 ? -14.476 2.152 9.722 1.00 98.19 294 SER A CA 1
ATOM 2312 C C . SER A 1 294 ? -15.533 1.287 10.409 1.00 98.19 294 SER A C 1
ATOM 2314 O O . SER A 1 294 ? -16.045 1.619 11.480 1.00 98.19 294 SER A O 1
ATOM 2316 N N . GLN A 1 295 ? -15.855 0.178 9.762 1.00 96.56 295 GLN A N 1
ATOM 2317 C CA . GLN A 1 295 ? -16.610 -0.954 10.282 1.00 96.56 295 GLN A CA 1
ATOM 2318 C C . GLN A 1 295 ? -15.704 -1.887 11.110 1.00 96.56 295 GLN A C 1
ATOM 2320 O O . GLN A 1 295 ? -16.145 -2.435 12.117 1.00 96.56 295 GLN A O 1
ATOM 2325 N N . ALA A 1 296 ? -14.429 -2.024 10.732 1.00 95.88 296 ALA A N 1
ATOM 2326 C CA . ALA A 1 296 ? -13.411 -2.807 11.432 1.00 95.88 296 ALA A CA 1
ATOM 2327 C C . ALA A 1 296 ? -12.926 -2.127 12.728 1.00 95.88 296 ALA A C 1
ATOM 2329 O O . ALA A 1 296 ? -12.540 -2.803 13.682 1.00 95.88 296 ALA A O 1
ATOM 2330 N N . LEU A 1 297 ? -12.976 -0.793 12.782 1.00 97.56 297 LEU A N 1
ATOM 2331 C CA . LEU A 1 297 ? -12.658 0.040 13.945 1.00 97.56 297 LEU A CA 1
ATOM 2332 C C . LEU A 1 297 ? -13.862 0.938 14.288 1.00 97.56 297 LEU A C 1
ATOM 2334 O O . LEU A 1 297 ? -13.870 2.120 13.933 1.00 97.56 297 LEU A O 1
ATOM 2338 N N . PRO A 1 298 ? -14.891 0.401 14.974 1.00 95.31 298 PRO A N 1
ATOM 2339 C CA . PRO A 1 298 ? -16.131 1.128 15.232 1.00 95.31 298 PRO A CA 1
ATOM 2340 C C . PRO A 1 298 ? -15.897 2.472 15.927 1.00 95.31 298 PRO A C 1
ATOM 2342 O O . PRO A 1 298 ? -15.170 2.559 16.916 1.00 95.31 298 PRO A O 1
ATOM 2345 N N . GLY A 1 299 ? -16.531 3.525 15.406 1.00 95.19 299 GLY A N 1
ATOM 2346 C CA . GLY A 1 299 ? -16.380 4.897 15.902 1.00 95.19 299 GLY A CA 1
ATOM 2347 C C . GLY A 1 299 ? -15.265 5.699 15.220 1.00 95.19 299 GLY A C 1
ATOM 2348 O O . GLY A 1 299 ? -15.272 6.924 15.307 1.00 95.19 299 GLY A O 1
ATOM 2349 N N . LEU A 1 300 ? -14.359 5.062 14.469 1.00 97.94 300 LEU A N 1
ATOM 2350 C CA . LEU A 1 300 ? -13.280 5.766 13.777 1.00 97.94 300 LEU A CA 1
ATOM 2351 C C . LEU A 1 300 ? -13.751 6.350 12.440 1.00 97.94 300 LEU A C 1
ATOM 2353 O O . LEU A 1 300 ? -13.934 5.632 11.454 1.00 97.94 300 LEU A O 1
ATOM 2357 N N . ALA A 1 301 ? -13.926 7.670 12.394 1.00 98.12 301 ALA A N 1
ATOM 2358 C CA . ALA A 1 301 ? -14.132 8.395 11.144 1.00 98.12 301 ALA A CA 1
ATOM 2359 C C . ALA A 1 301 ? -12.818 8.492 10.353 1.00 98.12 301 ALA A C 1
ATOM 2361 O O . ALA A 1 301 ? -11.785 8.874 10.904 1.00 98.12 301 ALA A O 1
ATOM 2362 N N . ILE A 1 302 ? -12.868 8.208 9.049 1.00 98.38 302 ILE A N 1
ATOM 2363 C CA . ILE A 1 302 ? -11.690 8.268 8.168 1.00 98.38 302 ILE A CA 1
ATOM 2364 C C . ILE A 1 302 ? -11.136 9.698 8.082 1.00 98.38 302 ILE A C 1
ATOM 2366 O O . ILE A 1 302 ? -9.923 9.893 8.085 1.00 98.38 302 ILE A O 1
ATOM 2370 N N . SER A 1 303 ? -12.013 10.704 8.139 1.00 97.81 303 SER A N 1
ATOM 2371 C CA . SER A 1 303 ? -11.629 12.120 8.115 1.00 97.81 303 SER A CA 1
ATOM 2372 C C . SER A 1 303 ? -10.744 12.549 9.291 1.00 97.81 303 SER A C 1
ATOM 2374 O O . SER A 1 303 ? -9.961 13.483 9.154 1.00 97.81 303 SER A O 1
ATOM 2376 N N . LEU A 1 304 ? -10.824 11.874 10.448 1.00 97.56 304 LEU A N 1
ATOM 2377 C CA . LEU A 1 304 ? -9.926 12.157 11.577 1.00 97.56 304 LEU A CA 1
ATOM 2378 C C . LEU A 1 304 ? -8.487 11.732 11.273 1.00 97.56 304 LEU A C 1
ATOM 2380 O O . LEU A 1 304 ? -7.542 12.382 11.717 1.00 97.56 304 LEU A O 1
ATOM 2384 N N . LEU A 1 305 ? -8.319 10.647 10.515 1.00 97.56 305 LEU A N 1
ATOM 2385 C CA . LEU A 1 305 ? -7.006 10.179 10.079 1.00 97.56 305 LEU A CA 1
ATOM 2386 C C . LEU A 1 305 ? -6.450 11.078 8.968 1.00 97.5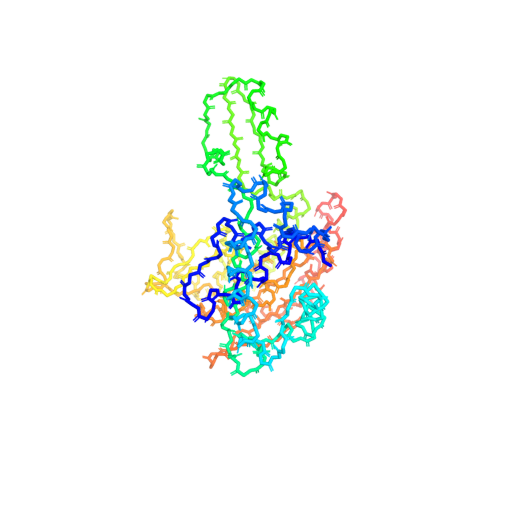6 305 LEU A C 1
ATOM 2388 O O . LEU A 1 305 ? -5.272 11.411 9.008 1.00 97.56 305 LEU A O 1
ATOM 2392 N N . GLU A 1 306 ? -7.290 11.538 8.038 1.00 97.69 306 GLU A N 1
ATOM 2393 C CA . GLU A 1 306 ? -6.910 12.538 7.024 1.00 97.69 306 GLU A CA 1
ATOM 2394 C C . GLU A 1 306 ? -6.418 13.844 7.672 1.00 97.69 306 GLU A C 1
ATOM 2396 O O . GLU A 1 306 ? -5.357 14.360 7.322 1.00 97.69 306 GLU A O 1
ATOM 2401 N N . GLU A 1 307 ? -7.115 14.344 8.699 1.00 96.62 307 GLU A N 1
ATOM 2402 C CA . GLU A 1 307 ? -6.655 15.528 9.434 1.00 96.62 307 GLU A CA 1
ATOM 2403 C C . GLU A 1 307 ? -5.339 15.266 10.193 1.00 96.62 307 GLU A C 1
ATOM 2405 O O . GLU A 1 307 ? -4.469 16.140 10.253 1.00 96.62 307 GLU A O 1
ATOM 2410 N N . ALA A 1 308 ? -5.142 14.058 10.733 1.00 95.38 308 ALA A N 1
ATOM 2411 C CA . ALA A 1 308 ? -3.875 13.673 11.352 1.00 95.38 308 ALA A CA 1
ATOM 2412 C C . ALA A 1 308 ? -2.718 13.669 10.340 1.00 95.38 308 ALA A C 1
ATOM 2414 O O . ALA A 1 308 ? -1.627 14.152 10.654 1.00 95.38 308 ALA A O 1
ATOM 2415 N N . LEU A 1 309 ? -2.962 13.168 9.124 1.00 94.56 309 LEU A N 1
ATOM 2416 C CA . LEU A 1 309 ? -2.000 13.191 8.022 1.00 94.56 309 LEU A CA 1
ATOM 2417 C C . LEU A 1 309 ? -1.644 14.627 7.632 1.00 94.56 309 LEU A C 1
ATOM 2419 O O . LEU A 1 309 ? -0.460 14.953 7.544 1.00 94.56 309 LEU A O 1
ATOM 2423 N N . GLU A 1 310 ? -2.633 15.510 7.486 1.00 94.31 310 GLU A N 1
ATOM 2424 C CA . GLU A 1 310 ? -2.392 16.921 7.168 1.00 94.31 310 GLU A CA 1
ATOM 2425 C C . GLU A 1 310 ? -1.551 17.603 8.258 1.00 94.31 310 GLU A C 1
ATOM 2427 O O . GLU A 1 310 ? -0.542 18.251 7.970 1.00 94.31 310 GLU A O 1
ATOM 2432 N N . ARG A 1 311 ? -1.901 17.393 9.534 1.00 93.38 311 ARG A N 1
ATOM 2433 C CA . ARG A 1 311 ? -1.149 17.935 10.680 1.00 93.38 311 ARG A CA 1
ATOM 2434 C C . ARG A 1 311 ? 0.277 17.390 10.745 1.00 93.38 311 ARG A C 1
ATOM 2436 O O . ARG A 1 311 ? 1.183 18.124 11.136 1.00 93.38 311 ARG A O 1
ATOM 2443 N N . SER A 1 312 ? 0.494 16.142 10.329 1.00 91.31 312 SER A N 1
ATOM 2444 C CA . SER A 1 312 ? 1.817 15.501 10.333 1.00 91.31 312 SER A CA 1
ATOM 2445 C C . SER A 1 312 ? 2.820 16.063 9.330 1.00 91.31 312 SER A C 1
ATOM 2447 O O . SER A 1 312 ? 3.998 15.715 9.388 1.00 91.31 312 SER A O 1
ATOM 2449 N N . ARG A 1 313 ? 2.385 16.964 8.442 1.00 88.44 313 ARG A N 1
ATOM 2450 C CA . ARG A 1 313 ? 3.290 17.742 7.585 1.00 88.44 313 ARG A CA 1
ATOM 2451 C C . ARG A 1 313 ? 4.143 18.727 8.385 1.00 88.44 313 ARG A C 1
ATOM 2453 O O . ARG A 1 313 ? 5.173 19.181 7.895 1.00 88.44 313 ARG A O 1
ATOM 2460 N N . GLN A 1 314 ? 3.727 19.070 9.605 1.00 85.75 314 GLN A N 1
ATOM 2461 C CA . GLN A 1 314 ? 4.561 19.820 10.539 1.00 85.75 314 GLN A CA 1
ATOM 2462 C C . GLN A 1 314 ? 5.589 18.886 11.199 1.00 85.75 314 GLN A C 1
ATOM 2464 O O . GLN A 1 314 ? 5.261 17.746 11.523 1.00 85.75 314 GLN A O 1
ATOM 2469 N N . PRO A 1 315 ? 6.824 19.355 11.452 1.00 74.88 315 PRO A N 1
ATOM 2470 C CA . PRO A 1 315 ? 7.908 18.490 11.922 1.00 74.88 315 PRO A CA 1
ATOM 2471 C C . PRO A 1 315 ? 7.696 17.922 13.337 1.00 74.88 315 PRO A C 1
ATOM 2473 O O . PRO A 1 315 ? 8.275 16.891 13.674 1.00 74.88 315 PRO A O 1
ATOM 2476 N N . ASP A 1 316 ? 6.887 18.573 14.177 1.00 88.38 316 ASP A N 1
ATOM 2477 C CA . ASP A 1 316 ? 6.645 18.143 15.556 1.00 88.38 316 ASP A CA 1
ATOM 2478 C C . ASP A 1 316 ? 5.467 17.157 15.659 1.00 88.38 316 ASP A C 1
ATOM 2480 O O . ASP A 1 316 ? 4.299 17.538 15.785 1.00 88.38 316 ASP A O 1
ATOM 2484 N N . GLN A 1 317 ? 5.785 15.862 15.658 1.00 87.19 317 GLN A N 1
ATOM 2485 C CA . GLN A 1 317 ? 4.791 14.793 15.777 1.00 87.19 317 GLN A CA 1
ATOM 2486 C C . GLN A 1 317 ? 4.130 14.709 17.166 1.00 87.19 317 GLN A C 1
ATOM 2488 O O . GLN A 1 317 ? 3.041 14.139 17.283 1.00 87.19 317 GLN A O 1
ATOM 2493 N N . ALA A 1 318 ? 4.717 15.292 18.221 1.00 93.44 318 ALA A N 1
ATOM 2494 C CA . ALA A 1 318 ? 4.122 15.252 19.560 1.00 93.44 318 ALA A CA 1
ATOM 2495 C C . ALA A 1 318 ? 2.789 16.017 19.609 1.00 93.44 318 ALA A C 1
ATOM 2497 O O . ALA A 1 318 ? 1.848 15.613 20.302 1.00 93.44 318 ALA A O 1
ATOM 2498 N N . GLN A 1 319 ? 2.674 17.088 18.820 1.00 93.19 319 GLN A N 1
ATOM 2499 C CA . GLN A 1 319 ? 1.434 17.852 18.680 1.00 93.19 319 GLN A CA 1
ATOM 2500 C C . GLN A 1 319 ? 0.344 17.037 17.980 1.00 93.19 319 GLN A C 1
ATOM 2502 O O . GLN A 1 319 ? -0.804 17.050 18.428 1.00 93.19 319 GLN A O 1
ATOM 2507 N N . VAL A 1 320 ? 0.700 16.275 16.939 1.00 94.56 320 VAL A N 1
ATOM 2508 C CA . VAL A 1 320 ? -0.233 15.369 16.245 1.00 94.56 320 VAL A CA 1
ATOM 2509 C C . VAL A 1 320 ? -0.747 14.306 17.211 1.00 94.56 320 VAL A C 1
ATOM 2511 O O . VAL A 1 320 ? -1.953 14.084 17.297 1.00 94.56 320 VAL A O 1
ATOM 2514 N N . GLY A 1 321 ? 0.147 13.702 18.000 1.00 95.00 321 GLY A N 1
ATOM 2515 C CA . GLY A 1 321 ? -0.234 12.695 18.989 1.00 95.00 321 GLY A CA 1
ATOM 2516 C C . GLY A 1 321 ? -1.131 13.237 20.104 1.00 95.00 321 GLY A C 1
ATOM 2517 O O . GLY A 1 321 ? -2.120 12.601 20.463 1.00 95.00 321 GLY A O 1
ATOM 2518 N N . THR A 1 322 ? -0.844 14.442 20.601 1.00 96.19 322 THR A N 1
ATOM 2519 C CA . THR A 1 322 ? -1.677 15.122 21.610 1.00 96.19 322 THR A CA 1
ATOM 2520 C C . THR A 1 322 ? -3.070 15.442 21.064 1.00 96.19 322 THR A C 1
ATOM 2522 O O . THR A 1 322 ? -4.082 15.256 21.747 1.00 96.19 322 THR A O 1
ATOM 2525 N N . TRP A 1 323 ? -3.135 15.895 19.811 1.00 96.81 323 TRP A N 1
ATOM 2526 C CA . TRP A 1 323 ? -4.397 16.169 19.137 1.00 96.81 323 TRP A CA 1
ATOM 2527 C C . TRP A 1 323 ? -5.213 14.885 18.933 1.00 96.81 323 TRP A C 1
ATOM 2529 O O . TRP A 1 323 ? -6.372 14.850 19.342 1.00 96.81 323 TRP A O 1
ATOM 2539 N N . LEU A 1 324 ? -4.600 13.813 18.413 1.00 97.25 324 LEU A N 1
ATOM 2540 C CA . LEU A 1 324 ? -5.238 12.501 18.236 1.00 97.25 324 LEU A CA 1
ATOM 2541 C C . LEU A 1 324 ? -5.803 11.956 19.551 1.00 97.25 324 LEU A C 1
ATOM 2543 O O . LEU A 1 324 ? -6.953 11.525 19.592 1.00 97.25 324 LEU A O 1
ATOM 2547 N N . LEU A 1 325 ? -5.025 12.025 20.637 1.00 97.12 325 LEU A N 1
ATOM 2548 C CA . LEU A 1 325 ? -5.469 11.617 21.972 1.00 97.12 325 LEU A CA 1
ATOM 2549 C C . LEU A 1 325 ? -6.750 12.353 22.383 1.00 97.12 325 LEU A C 1
ATOM 2551 O O . LEU A 1 325 ? -7.696 11.729 22.857 1.00 97.12 325 LEU A O 1
ATOM 2555 N N . THR A 1 326 ? -6.789 13.668 22.156 1.00 97.00 326 THR A N 1
ATOM 2556 C CA . THR A 1 326 ? -7.950 14.505 22.479 1.00 97.00 326 THR A CA 1
ATOM 2557 C C . THR A 1 326 ? -9.164 14.129 21.630 1.00 97.00 326 THR A C 1
ATOM 2559 O O . THR A 1 326 ? -10.256 13.982 22.172 1.00 97.00 326 THR A O 1
ATOM 2562 N N . GLN A 1 327 ? -8.991 13.942 20.316 1.00 96.94 327 GLN A N 1
ATOM 2563 C CA . GLN A 1 327 ? -10.098 13.582 19.422 1.00 96.94 327 GLN A CA 1
ATOM 2564 C C . GLN A 1 327 ? -10.663 12.196 19.747 1.00 96.94 327 GLN A C 1
ATOM 2566 O O . GLN A 1 327 ? -11.873 12.024 19.863 1.00 96.94 327 GLN A O 1
ATOM 2571 N N . PHE A 1 328 ? -9.800 11.201 19.953 1.00 97.12 328 PHE A N 1
ATOM 2572 C CA . PHE A 1 328 ? -10.227 9.820 20.187 1.00 97.12 328 PHE A CA 1
ATOM 2573 C C . PHE A 1 328 ? -10.918 9.602 21.536 1.00 97.12 328 PHE A C 1
ATOM 2575 O O . PHE A 1 328 ? -11.669 8.638 21.688 1.00 97.12 328 PHE A O 1
ATOM 2582 N N . GLN A 1 329 ? -10.719 10.497 22.504 1.00 93.31 329 GLN A N 1
ATOM 2583 C CA . GLN A 1 329 ? -11.475 10.502 23.758 1.00 93.31 329 GLN A CA 1
ATOM 2584 C C . GLN A 1 329 ? -12.913 11.018 23.6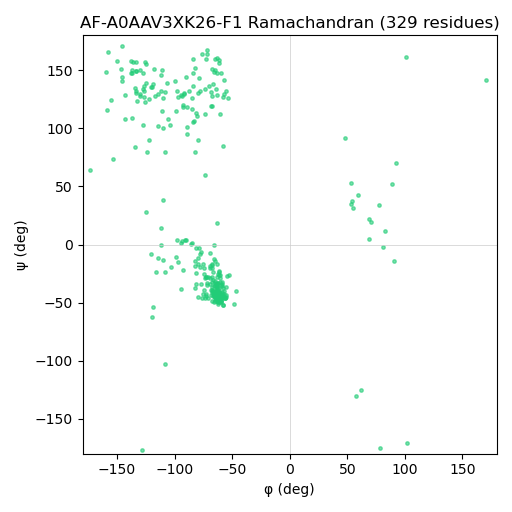03 1.00 93.31 329 GLN A C 1
ATOM 2586 O O . GLN A 1 329 ? -13.738 10.743 24.470 1.00 93.31 329 GLN A O 1
ATOM 2591 N N . GLN A 1 330 ? -13.213 11.760 22.533 1.00 90.69 330 GLN A N 1
ATOM 2592 C CA . GLN A 1 330 ? -14.524 12.382 22.311 1.00 90.69 330 GLN A CA 1
ATOM 2593 C C . GLN A 1 330 ? -15.481 11.524 21.477 1.00 90.69 330 GLN A C 1
ATOM 2595 O O . GLN A 1 330 ? -16.689 11.747 21.541 1.00 90.69 330 GLN A O 1
ATOM 2600 N N . VAL A 1 331 ? -14.948 10.586 20.689 1.00 82.44 331 VAL A N 1
ATOM 2601 C CA . VAL A 1 331 ? -15.723 9.710 19.786 1.00 82.44 331 VAL A CA 1
ATOM 2602 C C . VAL A 1 331 ? -16.080 8.365 20.387 1.00 82.44 331 VAL A C 1
ATOM 2604 O O . VAL A 1 331 ? -15.448 7.982 21.394 1.00 82.44 331 VAL A O 1
#

Solvent-accessible surface area (backbone atoms only — not comparable to full-atom values): 19002 Å² total; per-residue (Å²): 124,60,64,65,61,51,45,58,51,50,30,51,46,39,23,78,75,69,79,44,70,65,49,76,67,56,47,44,51,49,46,33,47,66,73,69,53,51,55,61,55,50,12,60,75,74,71,54,51,44,65,56,45,49,54,53,49,52,53,51,26,49,51,44,16,68,46,49,68,45,96,43,42,86,89,46,39,61,62,54,56,53,50,53,55,62,62,51,66,77,56,84,80,63,76,54,48,74,44,62,90,40,81,41,63,44,73,77,63,69,56,73,86,67,81,84,69,83,75,98,73,81,88,76,68,29,92,49,82,37,82,37,55,72,68,60,50,50,62,51,52,71,33,76,94,30,70,61,36,43,73,47,77,60,94,59,22,32,28,27,36,80,68,61,74,48,72,65,55,51,52,48,52,50,50,53,55,49,51,53,53,50,46,28,59,79,68,71,45,49,67,44,79,41,70,63,47,46,41,29,35,88,98,77,51,73,50,62,37,54,31,32,29,19,47,52,79,49,37,80,64,49,87,82,84,89,69,74,42,52,50,88,81,36,79,61,42,42,34,37,31,40,79,35,74,86,69,60,66,50,56,72,40,62,51,42,52,50,44,39,72,59,56,27,47,28,44,35,38,34,35,63,81,73,31,42,70,54,34,29,40,37,44,95,93,55,56,68,46,83,48,64,52,42,80,92,47,73,76,42,46,49,65,60,54,25,52,45,44,54,55,53,74,45,91,63,56,66,59,42,51,54,48,50,56,57,53,59,72,74,91

Organism: NCBI:txid2530354

pLDDT: mean 80.55, std 18.71, range [26.34, 98.5]

InterPro domains:
  IPR008538 Putative restriction endonuclease [PF05685] (134-307)
  IPR008538 Putative restriction endonuclease [cd06260] (208-303)
  IPR011335 Restriction endonuclease type II-like [SSF52980] (126-283)
  IPR012296 Nuclease, putative, TT1808 [G3DSA:3.90.1570.10] (127-306)
  IPR058651 vWA-MoxR associated protein, N-terminal HTH domain [PF26355] (1-84)

Sequence (331 aa):
MNVEQVLKLADRLVFAKTGNHLDDLQQLIVRGVCQGQRYSEIAREFGCTTGHVRDVGSQLWKTISDVLGENVSKNNFRATIERLRFSNISNFGKGFVQIGKVSVCADSFQSIQRDEQGCEKDKVTTDTWVAASWDEFIQIIENPAYQKAKGYYYNGKMKIETMPVGCDRASQHGIMTFAINLFCTLKSIPHRGLVNCSYRLTGVLEAQPDTSYYLGEKVQSAPTGSSIVELAQVSPPNLAIEIVDITVSDDKGEKRLLYEELKVDEYWVVDVQKAEIVAFEILADGGSRRIYQSQALPGLAISLLEEALERSRQPDQAQVGTWLLTQFQQV

Foldseek 3Di:
DPLLVLLLVLQVLLCLQPVDGDDPLRSLLSSCLLVVHDLCVSCVVVVHDSVVSVVSQVVSQVSNCVSQVHRGHSVCSNVVSVVVVVVVVVPPDDQWDDRDPDTDGCVSVVCSVPPDDPDPDDPDAAPDKDAADPVRQVVNCPPPVLVQWDWDDDDRIIHTHHHDPDPLLVLLLVLLVLLVVLLCVVVVKDKDKDAQAWEDAPPPDIDGARMFMAIHPLNVQDDDDDDHHHCVRGQGGQEGEHRDEDDCPCVVPVVQQVVLVSPHQKYWYQHLVQLDIFIWGRDPVTDIDTDQADPRRPPRGRVLSSVLSVVSVDVDNVVSVVVSNVVSVVD

Secondary structure (DSSP, 8-state):
--HHHHHHHHHHHHHHHHSSPPPHHHHHHHHHHHTT--HHHHHHHHTS-HHHHHHHHHHHHHHHHHHHTS---TTTHHHHHHHHHHHHHTT-SSSEEEETTEEEEGGGGGGGGT---S-------EEEEEE--HHHHHHHHTSGGGTTEEEEE-SSEEEEEE----HHHHHHHHHHHHHHHHHHHHTT--EEEEES--EEETTTEEE--SEEEEEGGGGGG---SSS-EETTTSPPPSEEEEEESS-THHHHTHHHHHHHHHT-SEEEEEETTTTEEEEEEEPTTS-EEEESB-SSSTT-BHHHHHHHHHHTTSS-HHHHHHHHHHHHTT-

Radius of gyration: 26.84 Å; Cα contacts (8 Å, |Δi|>4): 468; chains: 1; bounding box: 56×42×80 Å

Nearest PDB structures (foldseek):
  6okh-assembly1_B  TM=6.401E-01  e=2.721E-07  Leptospira borgpetersenii serovar Hardjo-bovis str. JB197
  1wdj-assembly1_B  TM=7.030E-01  e=2.126E-05  Thermus thermophilus
  3ot2-assembly1_B  TM=5.222E-01  e=6.009E-07  Trichormus variabilis ATCC 29413
  8z6g-assembly3_F  TM=6.666E-01  e=4.769E-01  Pseudomonas aeruginosa
  1or7-assembly3_A  TM=6.957E-01  e=7.501E-01  Escherichia coli